Protein AF-A0A954XIY3-F1 (afdb_monomer_lite)

Secondary structure (DSSP, 8-state):
--TTS-HHHHHHHHHHHHHHHHHHHHHHHHHHHHHH--EEEEETTEEEEE-SS-EEEEEGGG-SEEEEETTTEEEEEETTEEEEEEGGGS-HHHHHHHHHHHHHHS-GGGEES--HHHHHHHHHHHSPPPHHHHHHHHHHHHHHHHHHHHHHHHHHHHHHHHHSTTS--TTS-HHHHHHHHHHHHHHHHHHHHHHHHHHT-HHHHHHHHTT-

Foldseek 3Di:
DVQPDDLVVLVCVVVVVVVVVVVVVLVVLVVVLLQLPFDWDDDPQKTWTDRPVDIDIDGLVQFQAWEQDPQQWIWTDGPPDIDIGHLVSPQQLVSLVVLVVNVVNRDPVRYYDDDPVSVVRSVVSNDDDPVVVVVVVLVVQLVVQLVVLLVVLLVVLVVVCVSCVVRQQPVNDSVVSSCVSSVVSSCVSSVSVVVSSVSSDVVVVVVVVVVD

Sequence (212 aa):
MWYEAKPDMKAFAVVFPSSLWLCFIAMSVWQILLYRSLRIIIEGDILKIRGIRRSFSVRFNEIAQATWNKRRSLQINAGNRRRKLDFGALPRPHSGELIQTLHARISDEVQLGWNEEWDSYAKKQSQPESGQKRKQTRRRLYRLTVASGFIAGLVVGVYVQMSALDALPLTGYPILDWAFYGVSSGIGLTAMLAGLTWTTDPEHQDSIANME

Structure (mmCIF, N/CA/C/O backbone):
data_AF-A0A954XIY3-F1
#
_entry.id   AF-A0A954XIY3-F1
#
loop_
_atom_site.group_PDB
_atom_site.id
_atom_site.type_symbol
_atom_site.label_atom_id
_atom_site.label_alt_id
_atom_site.label_comp_id
_atom_site.label_asym_id
_atom_site.label_entity_id
_atom_site.label_seq_id
_atom_site.pdbx_PDB_ins_code
_atom_site.Cartn_x
_atom_site.Cartn_y
_atom_site.Cartn_z
_atom_site.occupancy
_atom_site.B_iso_or_equiv
_atom_site.auth_seq_id
_atom_site.auth_comp_id
_atom_site.auth_asym_id
_atom_site.auth_atom_id
_atom_site.pdbx_PDB_model_num
ATOM 1 N N . MET A 1 1 ? 35.833 -19.177 -27.050 1.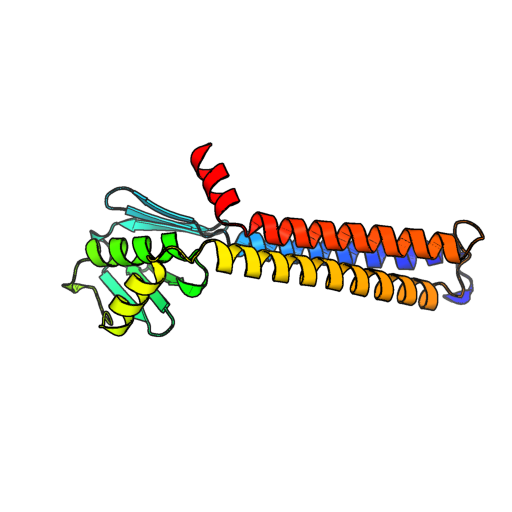00 52.84 1 MET A N 1
ATOM 2 C CA . MET A 1 1 ? 34.745 -19.584 -27.972 1.00 52.84 1 MET A CA 1
ATOM 3 C C . MET A 1 1 ? 33.642 -18.542 -28.176 1.00 52.84 1 MET A C 1
ATOM 5 O O . MET A 1 1 ? 32.922 -18.670 -29.149 1.00 52.84 1 MET A O 1
ATOM 9 N N . TRP A 1 2 ? 33.502 -17.492 -27.353 1.00 48.28 2 TRP A N 1
ATOM 10 C CA . TRP A 1 2 ? 32.496 -16.437 -27.605 1.00 48.28 2 TRP A CA 1
ATOM 11 C C . TRP A 1 2 ? 32.838 -15.484 -28.770 1.00 48.28 2 TRP A C 1
ATOM 13 O O . TRP A 1 2 ? 31.952 -14.844 -29.333 1.00 48.28 2 TRP A O 1
ATOM 23 N N . TYR A 1 3 ? 34.112 -15.408 -29.164 1.00 53.69 3 TYR A N 1
ATOM 24 C CA . TYR A 1 3 ? 34.580 -14.474 -30.191 1.00 53.69 3 TYR A CA 1
ATOM 25 C C . TYR A 1 3 ? 34.158 -14.848 -31.627 1.00 53.69 3 TYR A C 1
ATOM 27 O O . TYR A 1 3 ? 33.935 -13.940 -32.425 1.00 53.69 3 TYR A O 1
ATOM 35 N N . GLU A 1 4 ? 33.934 -16.133 -31.930 1.00 61.81 4 GLU A N 1
ATOM 36 C CA . GLU A 1 4 ? 33.606 -16.634 -33.283 1.00 61.81 4 GLU A CA 1
ATOM 37 C C . GLU A 1 4 ? 32.100 -16.742 -33.583 1.00 61.81 4 GLU A C 1
ATOM 39 O O . GLU A 1 4 ? 31.707 -17.106 -34.691 1.00 61.81 4 GLU A O 1
ATOM 44 N N . ALA A 1 5 ? 31.229 -16.435 -32.617 1.00 58.44 5 ALA A N 1
ATOM 45 C CA . ALA A 1 5 ? 29.788 -16.497 -32.840 1.00 58.44 5 ALA A CA 1
ATOM 46 C C . ALA A 1 5 ? 29.351 -15.471 -33.903 1.00 58.44 5 ALA A C 1
ATOM 48 O O . ALA A 1 5 ? 29.778 -14.312 -33.869 1.00 58.44 5 ALA A O 1
ATOM 49 N N . LYS A 1 6 ? 28.472 -15.889 -34.828 1.00 70.19 6 LYS A N 1
ATOM 50 C CA . LYS A 1 6 ? 27.876 -15.001 -35.839 1.00 70.19 6 LYS A CA 1
ATOM 51 C C . LYS A 1 6 ? 27.252 -13.768 -35.160 1.00 70.19 6 LYS A C 1
ATOM 53 O O . LYS A 1 6 ? 26.661 -13.921 -34.087 1.00 70.19 6 LYS A O 1
ATOM 58 N N . PRO A 1 7 ? 27.355 -12.568 -35.760 1.00 61.78 7 PRO A N 1
ATOM 59 C CA . PRO A 1 7 ? 26.869 -11.319 -35.164 1.00 61.78 7 PRO A CA 1
ATOM 60 C C . PRO A 1 7 ? 25.393 -11.400 -34.744 1.00 61.78 7 PRO A C 1
ATOM 62 O O . PRO A 1 7 ? 25.035 -10.920 -33.670 1.00 61.78 7 PRO A O 1
ATOM 65 N N . ASP A 1 8 ? 24.575 -12.130 -35.503 1.00 60.94 8 ASP A N 1
ATOM 66 C CA . ASP A 1 8 ? 23.159 -12.379 -35.209 1.00 60.94 8 ASP A CA 1
ATOM 67 C C . ASP A 1 8 ? 22.959 -13.123 -33.875 1.00 60.94 8 ASP A C 1
ATOM 69 O O . ASP A 1 8 ? 22.053 -12.815 -33.100 1.00 60.94 8 ASP A O 1
ATOM 73 N N . MET A 1 9 ? 23.844 -14.077 -33.559 1.00 64.88 9 MET A N 1
ATOM 74 C CA . MET A 1 9 ? 23.802 -14.817 -32.294 1.00 64.88 9 MET A CA 1
ATOM 75 C C . MET A 1 9 ? 24.291 -13.969 -31.118 1.00 64.88 9 MET A C 1
ATOM 77 O O . MET A 1 9 ? 23.771 -14.120 -30.014 1.00 64.88 9 MET A O 1
ATOM 81 N N . LYS A 1 10 ? 25.245 -13.054 -31.342 1.00 63.44 10 LYS A N 1
ATOM 82 C CA . LYS A 1 10 ? 25.712 -12.109 -30.313 1.00 63.44 10 LYS A CA 1
ATOM 83 C C . LYS A 1 10 ? 24.613 -11.106 -29.952 1.00 63.44 10 LYS A C 1
ATOM 85 O O . LYS A 1 10 ? 24.337 -10.911 -28.772 1.00 63.44 10 LYS A O 1
ATOM 90 N N . ALA A 1 11 ? 23.929 -10.544 -30.952 1.00 62.84 11 ALA A N 1
ATOM 91 C CA . ALA A 1 11 ? 22.789 -9.654 -30.737 1.00 62.84 11 ALA A CA 1
ATOM 92 C C . ALA A 1 11 ? 21.641 -10.370 -30.007 1.00 62.84 11 ALA A C 1
ATOM 94 O O . ALA A 1 11 ? 21.119 -9.850 -29.021 1.00 62.84 11 ALA A O 1
ATOM 95 N N . PHE A 1 12 ? 21.300 -11.598 -30.417 1.00 67.81 12 PHE A N 1
ATOM 96 C CA . PHE A 1 12 ? 20.297 -12.409 -29.722 1.00 67.81 12 PHE A CA 1
ATOM 97 C C . PHE A 1 12 ? 20.675 -12.662 -28.255 1.00 67.81 12 PHE A C 1
ATOM 99 O O . PHE A 1 12 ? 19.843 -12.494 -27.365 1.00 67.81 12 PHE A O 1
ATOM 106 N N . ALA A 1 13 ? 21.94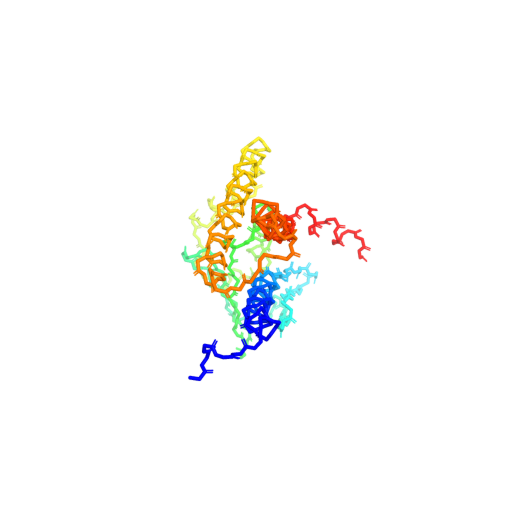0 -12.995 -27.985 1.00 69.12 13 ALA A N 1
ATOM 107 C CA . ALA A 1 13 ? 22.423 -13.282 -26.639 1.00 69.12 13 ALA A CA 1
ATOM 108 C C . ALA A 1 13 ? 22.452 -12.060 -25.704 1.00 69.12 13 ALA A C 1
ATOM 110 O O . ALA A 1 13 ? 22.508 -12.247 -24.493 1.00 69.12 13 ALA A O 1
ATOM 111 N N . VAL A 1 14 ? 22.382 -10.832 -26.228 1.00 64.94 14 VAL A N 1
ATOM 112 C CA . VAL A 1 14 ? 22.259 -9.605 -25.420 1.00 64.94 14 VAL A CA 1
ATOM 113 C C . VAL A 1 14 ? 20.796 -9.171 -25.305 1.00 64.94 14 VAL A C 1
ATOM 115 O O . VAL A 1 14 ? 20.296 -8.947 -24.204 1.00 64.94 14 VAL A O 1
ATOM 118 N N . VAL A 1 15 ? 20.066 -9.117 -26.421 1.00 65.69 15 VAL A N 1
ATOM 119 C CA . VAL A 1 15 ? 18.678 -8.628 -26.455 1.00 65.69 15 VAL A CA 1
ATOM 120 C C . VAL A 1 15 ? 17.725 -9.567 -25.709 1.00 65.69 15 VAL A C 1
ATOM 122 O O . VAL A 1 15 ? 16.825 -9.101 -24.999 1.00 65.69 15 VAL A O 1
ATOM 125 N N . PHE A 1 16 ? 17.912 -10.885 -25.823 1.00 69.56 16 PHE A N 1
ATOM 126 C CA . PHE A 1 16 ? 17.026 -11.854 -25.180 1.00 69.56 16 PHE A CA 1
ATOM 127 C C . PHE A 1 16 ? 17.113 -11.798 -23.642 1.00 69.56 16 PHE A C 1
ATOM 129 O O . PHE A 1 16 ? 16.072 -11.614 -23.008 1.00 69.56 16 PHE A O 1
ATOM 136 N N . PRO A 1 17 ? 18.296 -11.843 -22.996 1.00 70.12 17 PRO A N 1
ATOM 137 C CA . PRO A 1 17 ? 18.372 -11.674 -21.546 1.00 70.12 17 PRO A CA 1
ATOM 138 C C . PRO A 1 17 ? 17.876 -10.305 -21.081 1.00 70.12 17 PRO A C 1
ATOM 140 O O . PRO A 1 17 ? 17.147 -10.239 -20.094 1.00 70.12 17 PRO A O 1
ATOM 143 N N . SER A 1 18 ? 18.212 -9.218 -21.785 1.00 63.78 18 SER A N 1
ATOM 144 C CA . SER A 1 18 ? 17.770 -7.870 -21.405 1.00 63.78 18 SER A CA 1
ATOM 145 C C . SER A 1 18 ? 16.246 -7.720 -21.436 1.00 63.78 18 SER A C 1
ATOM 147 O O . SER A 1 18 ? 15.663 -7.185 -20.493 1.00 63.78 18 SER A O 1
ATOM 149 N N . SER A 1 19 ? 15.584 -8.228 -22.478 1.00 63.50 19 SER A N 1
ATOM 150 C CA . SER A 1 19 ? 14.117 -8.208 -22.575 1.00 63.50 19 SER A CA 1
ATOM 151 C C . SER A 1 19 ? 13.457 -9.085 -21.509 1.00 63.50 19 SER A C 1
ATOM 153 O O . SER A 1 19 ? 12.510 -8.651 -20.852 1.00 63.50 19 SER A O 1
ATOM 155 N N . LEU A 1 20 ? 14.008 -10.273 -21.257 1.00 69.94 20 LEU A N 1
ATOM 156 C CA . LEU A 1 20 ? 13.531 -11.175 -20.212 1.00 69.94 20 LEU A CA 1
ATOM 157 C C . LEU A 1 20 ? 13.634 -10.528 -18.819 1.00 69.94 20 LEU A C 1
ATOM 159 O O . LEU A 1 20 ? 12.666 -10.548 -18.059 1.00 69.94 20 LEU A O 1
ATOM 163 N N . TRP A 1 21 ? 14.753 -9.867 -18.505 1.00 69.69 21 TRP A N 1
ATOM 164 C CA . TRP A 1 21 ? 14.922 -9.114 -17.257 1.00 69.69 21 TRP A CA 1
ATOM 165 C C . TRP A 1 21 ? 13.923 -7.961 -17.118 1.00 69.69 21 TRP A C 1
ATOM 167 O O . TRP A 1 21 ? 13.346 -7.785 -16.043 1.00 69.69 21 TRP A O 1
ATOM 177 N N . LEU A 1 22 ? 13.659 -7.211 -18.192 1.00 66.50 22 LEU A N 1
ATOM 178 C CA . LEU A 1 22 ? 12.633 -6.165 -18.186 1.00 66.50 22 LEU A CA 1
ATOM 179 C C . LEU A 1 22 ? 11.238 -6.736 -17.897 1.00 66.50 22 LEU A C 1
ATOM 181 O O . LEU A 1 22 ? 10.504 -6.153 -17.098 1.00 66.50 22 LEU A O 1
ATOM 185 N N . CYS A 1 23 ? 10.891 -7.901 -18.453 1.00 64.38 23 CYS A N 1
ATOM 186 C CA . CYS A 1 23 ? 9.641 -8.593 -18.126 1.00 64.38 23 CYS A CA 1
ATOM 187 C C . CYS A 1 23 ? 9.567 -8.991 -16.643 1.00 64.38 23 CYS A C 1
ATOM 189 O O . CYS A 1 23 ? 8.523 -8.805 -16.015 1.00 64.38 23 CYS A O 1
ATOM 191 N N . PHE A 1 24 ? 10.660 -9.483 -16.050 1.00 69.12 24 PHE A N 1
ATOM 192 C CA . PHE A 1 24 ? 10.708 -9.800 -14.616 1.00 69.12 24 PHE A CA 1
ATOM 193 C C . PHE A 1 24 ? 10.549 -8.558 -13.736 1.00 69.12 24 PHE A C 1
ATOM 195 O O . PHE A 1 24 ? 9.830 -8.605 -12.734 1.00 69.12 24 PHE A O 1
ATOM 202 N N . ILE A 1 25 ? 11.167 -7.437 -14.113 1.00 71.38 25 ILE A N 1
ATOM 203 C CA . ILE A 1 25 ? 11.008 -6.158 -13.410 1.00 71.38 25 ILE A CA 1
ATOM 204 C C . ILE A 1 25 ? 9.558 -5.676 -13.527 1.00 71.38 25 ILE A C 1
ATOM 206 O O . ILE A 1 25 ? 8.942 -5.355 -12.511 1.00 71.38 25 ILE A O 1
ATOM 210 N N . ALA A 1 26 ? 8.974 -5.704 -14.728 1.00 64.06 26 ALA A N 1
ATOM 211 C CA . ALA A 1 26 ? 7.577 -5.348 -14.958 1.00 64.06 26 ALA A CA 1
ATOM 212 C C . ALA A 1 26 ? 6.616 -6.207 -14.124 1.00 64.06 26 ALA A C 1
ATOM 214 O O . ALA A 1 26 ? 5.754 -5.666 -13.434 1.00 64.06 26 ALA A O 1
ATOM 215 N N . MET A 1 27 ? 6.814 -7.528 -14.098 1.00 67.31 27 MET A N 1
ATOM 216 C CA . MET A 1 27 ? 6.025 -8.447 -13.274 1.00 67.31 27 MET A CA 1
ATOM 217 C C . MET A 1 27 ? 6.209 -8.210 -11.774 1.00 67.31 27 MET A C 1
ATOM 219 O O . MET A 1 27 ? 5.233 -8.252 -11.027 1.00 67.31 27 MET A O 1
ATOM 223 N N . SER A 1 28 ? 7.431 -7.937 -11.317 1.00 69.19 28 SER A N 1
ATOM 224 C CA . SER A 1 28 ? 7.714 -7.652 -9.903 1.00 69.19 28 SER A CA 1
ATOM 225 C C . SER A 1 28 ? 7.000 -6.386 -9.452 1.00 69.19 28 SER A C 1
ATOM 227 O O . SER A 1 28 ? 6.362 -6.338 -8.401 1.00 69.19 28 SER A O 1
ATOM 229 N N . VAL A 1 29 ? 7.053 -5.360 -10.290 1.00 68.12 29 VAL A N 1
ATOM 230 C CA . VAL A 1 29 ? 6.418 -4.081 -10.022 1.00 68.12 29 VAL A CA 1
ATOM 231 C C . VAL A 1 29 ? 4.889 -4.186 -10.105 1.00 68.12 29 VAL A C 1
ATOM 233 O O . VAL A 1 29 ? 4.193 -3.669 -9.230 1.00 68.12 29 VAL A O 1
ATOM 236 N N . TRP A 1 30 ? 4.362 -4.945 -11.068 1.00 67.75 30 TRP A N 1
ATOM 237 C CA . TRP A 1 30 ? 2.947 -5.312 -11.130 1.00 67.75 30 TRP A CA 1
ATOM 238 C C . TRP A 1 30 ? 2.496 -6.056 -9.867 1.00 67.75 30 TRP A C 1
ATOM 240 O O . TRP A 1 30 ? 1.469 -5.719 -9.284 1.00 67.75 30 TRP A O 1
ATOM 250 N N . GLN A 1 31 ? 3.284 -7.009 -9.362 1.00 63.59 31 GLN A N 1
ATOM 251 C CA . GLN A 1 31 ? 2.978 -7.694 -8.104 1.00 63.59 31 GLN A CA 1
ATOM 252 C C . GLN A 1 31 ? 2.973 -6.748 -6.898 1.00 63.59 31 GLN A C 1
ATOM 254 O O . GLN A 1 31 ? 2.124 -6.909 -6.023 1.00 63.59 31 GLN A O 1
ATOM 259 N N . ILE A 1 32 ? 3.864 -5.752 -6.844 1.00 64.31 32 ILE A N 1
ATOM 260 C CA . ILE A 1 32 ? 3.862 -4.733 -5.780 1.00 64.31 32 ILE A CA 1
ATOM 261 C C . ILE A 1 32 ? 2.587 -3.879 -5.847 1.00 64.31 32 ILE A C 1
ATOM 263 O O . ILE A 1 32 ? 1.976 -3.612 -4.809 1.00 64.31 32 ILE A O 1
ATOM 267 N N . LEU A 1 33 ? 2.157 -3.484 -7.050 1.00 63.69 33 LEU A N 1
ATOM 268 C CA . LEU A 1 33 ? 0.896 -2.762 -7.257 1.00 63.69 33 LEU A CA 1
ATOM 269 C C . LEU A 1 33 ? -0.309 -3.580 -6.802 1.00 63.69 33 LEU A C 1
ATOM 271 O O . LEU A 1 33 ? -1.130 -3.099 -6.023 1.00 63.69 33 LEU A O 1
ATOM 275 N N . LEU A 1 34 ? -0.369 -4.839 -7.231 1.00 61.41 34 LEU A N 1
ATOM 276 C CA . LEU A 1 34 ? -1.388 -5.791 -6.808 1.00 61.41 34 LEU A CA 1
ATOM 277 C C . LEU A 1 34 ? -1.367 -5.977 -5.279 1.00 61.41 34 LEU A C 1
ATOM 279 O O . LEU A 1 34 ? -2.405 -5.971 -4.623 1.00 61.41 34 LEU A O 1
ATOM 283 N N . TYR A 1 35 ? -0.190 -6.070 -4.660 1.00 58.91 35 TYR A N 1
ATOM 284 C CA . TYR A 1 35 ? -0.089 -6.200 -3.205 1.00 58.91 35 TYR A CA 1
ATOM 285 C C . TYR A 1 35 ? -0.663 -4.983 -2.461 1.00 58.91 35 TYR A C 1
ATOM 287 O O . TYR A 1 35 ? -1.179 -5.122 -1.351 1.00 58.91 35 TYR A O 1
ATOM 295 N N . ARG A 1 36 ? -0.615 -3.797 -3.078 1.00 64.12 36 ARG A N 1
ATOM 296 C CA . ARG A 1 36 ? -1.179 -2.563 -2.520 1.00 64.12 36 ARG A CA 1
ATOM 297 C C . ARG A 1 36 ? -2.685 -2.408 -2.721 1.00 64.12 36 ARG A C 1
ATOM 299 O O . ARG A 1 36 ? -3.265 -1.577 -2.030 1.00 64.12 36 ARG A O 1
ATOM 306 N N . SER A 1 37 ? -3.341 -3.196 -3.576 1.00 63.75 37 SER A N 1
ATOM 307 C CA . SER A 1 37 ? -4.787 -3.085 -3.831 1.00 63.75 37 SER A CA 1
ATOM 308 C C . SER A 1 37 ? -5.640 -3.745 -2.730 1.00 63.75 37 SER A C 1
ATOM 310 O O . SER A 1 37 ? -6.524 -4.565 -2.994 1.00 63.75 37 SER A O 1
ATOM 312 N N . LEU A 1 38 ? -5.347 -3.443 -1.465 1.00 69.38 38 LEU A N 1
ATOM 313 C CA . LEU A 1 38 ? -6.159 -3.882 -0.338 1.00 69.38 38 LEU A CA 1
ATOM 314 C C . LEU A 1 38 ? -7.449 -3.051 -0.320 1.00 69.38 38 LEU A C 1
ATOM 316 O O . LEU A 1 38 ? -7.415 -1.872 0.022 1.00 69.38 38 LEU A O 1
ATOM 320 N N . ARG A 1 39 ? -8.587 -3.659 -0.665 1.00 76.75 39 ARG A N 1
ATOM 321 C CA . ARG A 1 39 ? -9.901 -3.026 -0.504 1.00 76.75 39 ARG A CA 1
ATOM 322 C C . ARG A 1 39 ? -10.434 -3.328 0.892 1.00 76.75 39 ARG A C 1
ATOM 324 O O . ARG A 1 39 ? -10.457 -4.486 1.315 1.00 76.75 39 ARG A O 1
ATOM 331 N N . ILE A 1 40 ? -10.854 -2.292 1.606 1.00 81.88 40 ILE A N 1
ATOM 332 C CA . ILE A 1 40 ? -11.536 -2.412 2.895 1.00 81.88 40 ILE A CA 1
ATOM 333 C C . ILE A 1 40 ? -12.969 -1.954 2.664 1.00 81.88 40 ILE A C 1
ATOM 335 O O . ILE A 1 40 ? -13.194 -0.831 2.231 1.00 81.88 40 ILE A O 1
ATOM 339 N N . ILE A 1 41 ? -13.916 -2.851 2.901 1.00 84.69 41 ILE A N 1
ATOM 340 C CA . ILE A 1 41 ? -15.341 -2.643 2.676 1.00 84.69 41 ILE A CA 1
ATOM 341 C C . ILE A 1 41 ? -16.029 -2.880 4.016 1.00 84.69 41 ILE A C 1
ATOM 343 O O . ILE A 1 41 ? -15.827 -3.922 4.646 1.00 84.69 41 ILE A O 1
ATOM 347 N N . ILE A 1 42 ? -16.822 -1.910 4.452 1.00 85.12 42 ILE A N 1
ATOM 348 C CA . ILE A 1 42 ? -17.686 -2.035 5.624 1.00 85.12 42 ILE A CA 1
ATOM 349 C C . ILE A 1 42 ? -19.109 -2.166 5.094 1.00 85.12 42 ILE A C 1
ATOM 351 O O . ILE A 1 42 ? -19.639 -1.228 4.509 1.00 85.12 42 ILE A O 1
ATOM 355 N N . GLU A 1 43 ? -19.707 -3.341 5.261 1.00 87.00 43 GLU A N 1
ATOM 356 C CA . GLU A 1 43 ? -21.048 -3.651 4.762 1.00 87.00 43 GLU A CA 1
ATOM 357 C C . GLU A 1 43 ? -21.922 -4.076 5.940 1.00 87.00 43 GLU A C 1
ATOM 359 O O . GLU A 1 43 ? -21.803 -5.191 6.453 1.00 87.00 43 GLU A O 1
ATOM 364 N N . GLY A 1 44 ? -22.760 -3.153 6.419 1.00 88.75 44 GLY A N 1
ATOM 365 C CA . GLY A 1 44 ? -23.524 -3.362 7.647 1.00 88.75 44 GLY A CA 1
ATOM 366 C C . GLY A 1 44 ? -22.596 -3.682 8.822 1.00 88.75 44 GLY A C 1
ATOM 367 O O . GLY A 1 44 ? -21.685 -2.914 9.120 1.00 88.75 44 GLY A O 1
ATOM 368 N N . ASP A 1 45 ? -22.812 -4.822 9.474 1.00 89.81 45 ASP A N 1
ATOM 369 C CA . ASP A 1 45 ? -22.027 -5.274 10.632 1.00 89.81 45 ASP A CA 1
ATOM 370 C C . ASP A 1 45 ? -20.773 -6.096 10.261 1.00 89.81 45 ASP A C 1
ATOM 372 O O . ASP A 1 45 ? -20.155 -6.742 11.105 1.00 89.81 45 ASP A O 1
ATOM 376 N N . ILE A 1 46 ? -20.393 -6.120 8.979 1.00 90.44 46 ILE A N 1
ATOM 377 C CA . ILE A 1 46 ? -19.285 -6.939 8.482 1.00 90.44 46 ILE A CA 1
ATOM 378 C C . ILE A 1 46 ? -18.148 -6.047 7.995 1.00 90.44 46 ILE A C 1
ATOM 380 O O . ILE A 1 46 ? -18.312 -5.217 7.099 1.00 90.44 46 ILE A O 1
ATOM 384 N N . LEU A 1 47 ? -16.951 -6.306 8.515 1.00 89.81 47 LEU A N 1
ATOM 385 C CA . LEU A 1 47 ? -15.701 -5.796 7.980 1.00 89.81 47 LEU A CA 1
ATOM 386 C C . LEU A 1 47 ? -15.126 -6.801 6.977 1.00 89.81 47 LEU A C 1
ATOM 388 O O . LEU A 1 47 ? -14.658 -7.880 7.350 1.00 89.81 47 LEU A O 1
ATOM 392 N N . LYS A 1 48 ? -15.119 -6.433 5.695 1.00 88.81 48 LYS A N 1
ATOM 393 C CA . LYS A 1 48 ? -14.509 -7.205 4.608 1.00 88.81 48 LYS A CA 1
ATOM 394 C C . LYS A 1 48 ? -13.204 -6.540 4.175 1.00 88.81 48 LYS A C 1
ATOM 396 O O . LYS A 1 48 ? -13.182 -5.453 3.615 1.00 88.81 48 LYS A O 1
ATOM 401 N N . ILE A 1 49 ? -12.094 -7.226 4.388 1.00 86.56 49 ILE A N 1
ATOM 402 C CA . ILE A 1 49 ? -10.769 -6.858 3.896 1.00 86.56 49 ILE A CA 1
ATOM 403 C C . ILE A 1 49 ? -10.453 -7.779 2.717 1.00 86.56 49 ILE A C 1
ATOM 405 O O . ILE A 1 49 ? -10.108 -8.947 2.900 1.00 86.56 49 ILE A O 1
ATOM 409 N N . ARG A 1 50 ? -10.569 -7.270 1.492 1.00 81.25 50 ARG A N 1
ATOM 410 C CA . ARG A 1 50 ? -10.281 -8.013 0.262 1.00 81.25 50 ARG A CA 1
ATOM 411 C C . ARG A 1 50 ? -8.922 -7.580 -0.283 1.00 81.25 50 ARG A C 1
ATOM 413 O O . ARG A 1 50 ? -8.781 -6.510 -0.861 1.00 81.25 50 ARG A O 1
ATOM 420 N N . GLY A 1 51 ? -7.910 -8.420 -0.093 1.00 73.25 51 GLY A N 1
ATOM 421 C CA . GLY A 1 51 ? -6.692 -8.382 -0.902 1.00 73.25 51 GLY A CA 1
ATOM 422 C C . GLY A 1 51 ? -6.789 -9.378 -2.058 1.00 73.25 51 GLY A C 1
ATOM 423 O O . GLY A 1 51 ? -7.625 -10.277 -2.032 1.00 73.25 51 GLY A O 1
ATOM 424 N N . ILE A 1 52 ? -5.893 -9.275 -3.039 1.00 67.00 52 ILE A N 1
ATOM 425 C CA . ILE A 1 52 ? -5.902 -10.159 -4.222 1.00 67.00 52 ILE A CA 1
ATOM 426 C C . ILE A 1 52 ? -5.699 -11.631 -3.861 1.00 67.00 52 ILE A C 1
ATOM 428 O O . ILE A 1 52 ? -6.346 -12.505 -4.421 1.00 67.00 52 ILE A O 1
ATOM 432 N N . ARG A 1 53 ? -4.799 -11.922 -2.916 1.00 64.56 53 ARG A N 1
ATOM 433 C CA . ARG A 1 53 ? -4.500 -13.306 -2.505 1.00 64.56 53 ARG A CA 1
ATOM 434 C C . ARG A 1 53 ? -5.256 -13.764 -1.266 1.00 64.56 53 ARG A C 1
ATOM 436 O O . ARG A 1 53 ? -5.222 -14.945 -0.942 1.00 64.56 53 ARG A O 1
ATOM 443 N N . ARG A 1 54 ? -5.836 -12.836 -0.504 1.00 72.31 54 ARG A N 1
ATOM 444 C CA . ARG A 1 54 ? -6.449 -13.133 0.794 1.00 72.31 54 ARG A CA 1
ATOM 445 C C . ARG A 1 54 ? -7.636 -12.215 1.017 1.00 72.31 54 ARG A C 1
ATOM 447 O O . ARG A 1 54 ? -7.462 -11.001 1.114 1.00 72.31 54 ARG A O 1
ATOM 454 N N . SER A 1 55 ? -8.810 -12.811 1.153 1.00 83.62 55 SER A N 1
ATOM 455 C CA . SER A 1 55 ? -9.982 -12.163 1.719 1.00 83.62 55 SER A CA 1
ATOM 456 C C . SER A 1 55 ? -10.06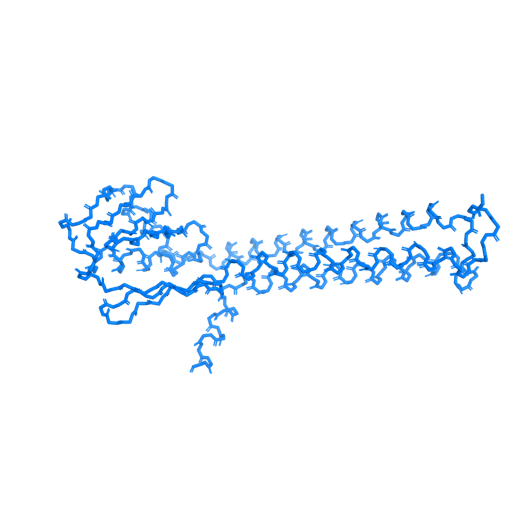4 -12.485 3.210 1.00 83.62 55 SER A C 1
ATOM 458 O O . SER A 1 55 ? -9.753 -13.588 3.658 1.00 83.62 55 SER A O 1
ATOM 460 N N . PHE A 1 56 ? -10.444 -11.494 3.998 1.00 86.38 56 PHE A N 1
ATOM 461 C CA . PHE A 1 56 ? -10.755 -11.640 5.407 1.00 86.38 56 PHE A CA 1
ATOM 462 C C . PHE A 1 56 ? -12.091 -10.952 5.625 1.00 86.38 56 PHE A C 1
ATOM 464 O O . PHE A 1 56 ? -12.249 -9.793 5.261 1.00 86.38 56 PHE A O 1
ATOM 471 N N . SER A 1 57 ? -13.059 -11.676 6.164 1.00 90.25 57 SER A N 1
ATOM 472 C CA . SER A 1 57 ? -14.337 -11.105 6.569 1.00 90.25 57 SER A CA 1
ATOM 473 C C . SER A 1 57 ? -14.573 -11.480 8.016 1.00 90.25 57 SER A C 1
ATOM 475 O O . SER A 1 57 ? -14.272 -12.609 8.412 1.00 90.25 57 SER A O 1
ATOM 477 N N . VAL A 1 58 ? -15.025 -10.507 8.792 1.00 92.06 58 VAL A N 1
ATOM 478 C CA . VAL A 1 58 ? -15.322 -10.668 10.209 1.00 92.06 58 VAL A CA 1
ATOM 479 C C . VAL A 1 58 ? -16.500 -9.774 10.554 1.00 92.06 58 VAL A C 1
ATOM 481 O O . VAL A 1 58 ? -16.588 -8.656 10.040 1.00 92.06 58 VAL A O 1
ATOM 484 N N . ARG A 1 59 ? -17.415 -10.265 11.385 1.00 92.38 59 ARG A N 1
ATOM 485 C CA . ARG A 1 59 ? -18.462 -9.417 11.961 1.00 92.38 59 ARG A CA 1
ATOM 486 C C . ARG A 1 59 ? -17.896 -8.620 13.129 1.00 92.38 59 ARG A C 1
ATOM 488 O O . ARG A 1 59 ? -17.007 -9.117 13.817 1.00 92.38 59 ARG A O 1
ATOM 495 N N . PHE A 1 60 ? -18.379 -7.405 13.379 1.00 91.75 60 PHE A N 1
ATOM 496 C CA . PHE A 1 60 ? -17.844 -6.608 14.491 1.00 91.75 60 PHE A CA 1
ATOM 497 C C . PHE A 1 60 ? -18.073 -7.283 15.850 1.00 91.75 60 PHE A C 1
ATOM 499 O O . PHE A 1 60 ? -17.197 -7.216 16.709 1.00 91.75 60 PHE A O 1
ATOM 506 N N . ASN A 1 61 ? -19.173 -8.026 16.009 1.00 91.44 61 ASN A N 1
ATOM 507 C CA . ASN A 1 61 ? -19.454 -8.812 17.215 1.00 91.44 61 ASN A CA 1
ATOM 508 C C . ASN A 1 61 ? -18.537 -10.040 17.419 1.00 91.44 61 ASN A C 1
ATOM 510 O O . ASN A 1 61 ? -18.454 -10.561 18.526 1.00 91.44 61 ASN A O 1
ATOM 514 N N . GLU A 1 62 ? -17.838 -10.505 16.381 1.00 92.69 62 GLU A N 1
ATOM 515 C CA . GLU A 1 62 ? -16.876 -11.617 16.455 1.00 92.69 62 GLU A CA 1
ATOM 516 C C . GLU A 1 62 ? -15.460 -11.139 16.824 1.00 92.69 62 GLU A C 1
ATOM 518 O O . GLU A 1 62 ? -14.542 -11.950 16.997 1.00 92.69 62 GLU A O 1
ATOM 523 N N . ILE A 1 63 ? -15.251 -9.822 16.914 1.00 93.44 63 ILE A N 1
ATOM 524 C CA . ILE A 1 63 ? -13.962 -9.237 17.270 1.00 93.44 63 ILE A CA 1
ATOM 525 C C . ILE A 1 63 ? -13.757 -9.401 18.774 1.00 93.44 63 ILE A C 1
ATOM 527 O O . ILE A 1 63 ? -14.359 -8.702 19.580 1.00 93.44 63 ILE A O 1
ATOM 531 N N . ALA A 1 64 ? -12.851 -10.302 19.144 1.00 93.88 64 ALA A N 1
ATOM 532 C CA . ALA A 1 64 ? -12.471 -10.518 20.534 1.00 93.88 64 ALA A CA 1
ATOM 533 C C . ALA A 1 64 ? -11.556 -9.402 21.060 1.00 93.88 64 ALA A C 1
ATOM 535 O O . ALA A 1 64 ? -11.571 -9.090 22.245 1.00 93.88 64 ALA A O 1
ATOM 536 N N . GLN A 1 65 ? -10.717 -8.826 20.192 1.00 95.44 65 GLN A N 1
ATOM 537 C CA . GLN A 1 65 ? -9.788 -7.763 20.572 1.00 95.44 65 GLN A CA 1
ATOM 538 C C . GLN A 1 65 ? -9.401 -6.901 19.369 1.00 95.44 65 GLN A C 1
ATOM 540 O O . GLN A 1 65 ? -9.051 -7.417 18.302 1.00 95.44 65 GLN A O 1
ATOM 545 N N . ALA A 1 66 ? -9.386 -5.586 19.568 1.00 95.44 66 ALA A N 1
ATOM 546 C CA . ALA A 1 66 ? -8.967 -4.591 18.594 1.00 95.44 66 ALA A CA 1
ATOM 547 C C . ALA A 1 66 ? -7.872 -3.698 19.196 1.00 95.44 66 ALA A C 1
ATOM 549 O O . ALA A 1 66 ? -8.120 -2.909 20.101 1.00 95.44 66 ALA A O 1
ATOM 550 N N . THR A 1 67 ? -6.634 -3.818 18.710 1.00 96.06 67 THR A N 1
ATOM 551 C CA . THR A 1 67 ? -5.488 -3.065 19.245 1.00 96.06 67 THR A CA 1
ATOM 552 C C . THR A 1 67 ? -5.006 -2.001 18.269 1.00 96.06 67 THR A C 1
ATOM 554 O O . THR A 1 67 ? -4.490 -2.309 17.187 1.00 96.06 67 THR A O 1
ATOM 557 N N . TRP A 1 68 ? -5.109 -0.745 18.688 1.00 94.44 68 TRP A N 1
ATOM 558 C CA . TRP A 1 68 ? -4.603 0.427 17.990 1.00 94.44 68 TRP A CA 1
ATOM 559 C C . TRP A 1 68 ? -3.118 0.635 18.309 1.00 94.44 68 TRP A C 1
ATOM 561 O O . TRP A 1 68 ? -2.721 0.922 19.435 1.00 94.44 68 TRP A O 1
ATOM 571 N N . ASN A 1 69 ? -2.254 0.482 17.304 1.00 92.75 69 ASN A N 1
ATOM 572 C CA . ASN A 1 69 ? -0.803 0.566 17.480 1.00 92.75 69 ASN A CA 1
ATOM 573 C C . ASN A 1 69 ? -0.253 1.950 17.119 1.00 92.75 69 ASN A C 1
ATOM 575 O O . ASN A 1 69 ? -0.641 2.534 16.109 1.00 92.75 69 ASN A O 1
ATOM 579 N N . LYS A 1 70 ? 0.803 2.394 17.815 1.00 86.00 70 LYS A N 1
ATOM 580 C CA . LYS A 1 70 ? 1.519 3.659 17.524 1.00 86.00 70 LYS A CA 1
ATOM 581 C C . LYS A 1 70 ? 1.993 3.798 16.069 1.00 86.00 70 LYS A C 1
ATOM 583 O O . LYS A 1 70 ? 2.096 4.901 15.543 1.00 86.00 70 LYS A O 1
ATOM 588 N N . ARG A 1 71 ? 2.228 2.676 15.375 1.00 86.19 71 ARG A N 1
ATOM 589 C CA . ARG A 1 71 ? 2.595 2.631 13.945 1.00 86.19 71 ARG A CA 1
ATOM 590 C C . ARG A 1 71 ? 1.413 2.852 12.985 1.00 86.19 71 ARG A C 1
ATOM 592 O O . ARG A 1 71 ? 1.465 2.362 11.867 1.00 86.19 71 ARG A O 1
ATOM 599 N N . ARG A 1 72 ? 0.340 3.524 13.413 1.00 87.19 72 ARG A N 1
ATOM 600 C CA . ARG A 1 72 ? -0.847 3.825 12.588 1.00 87.19 72 ARG A CA 1
ATOM 601 C C . ARG A 1 72 ? -1.470 2.577 11.959 1.00 87.19 72 ARG A C 1
ATOM 603 O O . ARG A 1 72 ? -1.810 2.543 10.781 1.00 87.19 72 ARG A O 1
ATOM 610 N N . SER A 1 73 ? -1.610 1.535 12.774 1.00 90.81 73 SER A N 1
ATOM 611 C CA . SER A 1 73 ? -2.197 0.265 12.349 1.00 90.81 73 SER A CA 1
ATOM 612 C C . SER A 1 73 ? -3.154 -0.290 13.393 1.00 90.81 73 SER A C 1
ATOM 614 O O . SER A 1 73 ? -2.881 -0.192 14.590 1.00 90.81 73 SER A O 1
ATOM 616 N N . LEU A 1 74 ? -4.239 -0.904 12.931 1.00 92.00 74 LEU A N 1
ATOM 617 C CA . LEU A 1 74 ? -5.211 -1.614 13.754 1.00 92.00 74 LEU A CA 1
ATOM 618 C C . LEU A 1 74 ? -4.973 -3.115 13.624 1.00 92.00 74 LEU A C 1
ATOM 620 O O . LEU A 1 74 ? -4.909 -3.658 12.522 1.00 92.00 74 LEU A O 1
ATOM 624 N N . GLN A 1 75 ? -4.835 -3.797 14.749 1.00 94.62 75 GLN A N 1
ATOM 625 C CA . GLN A 1 75 ? -4.779 -5.246 14.788 1.00 94.62 75 GLN A CA 1
ATOM 626 C C . GLN A 1 75 ? -6.101 -5.796 15.304 1.00 94.62 75 GLN A C 1
ATOM 628 O O . GLN A 1 75 ? -6.489 -5.503 16.426 1.00 94.62 75 GLN A O 1
ATOM 633 N N . ILE A 1 76 ? -6.748 -6.625 14.495 1.00 93.31 76 ILE A N 1
ATOM 634 C C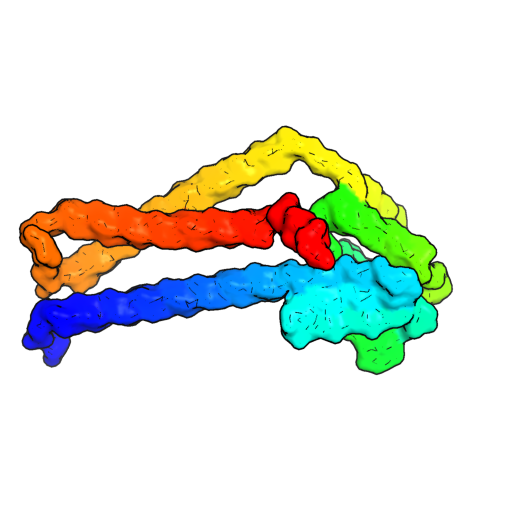A . ILE A 1 76 ? -8.027 -7.258 14.795 1.00 93.31 76 ILE A CA 1
ATOM 635 C C . ILE A 1 76 ? -7.765 -8.731 15.087 1.00 93.31 76 ILE A C 1
ATOM 637 O O . ILE A 1 76 ? -7.131 -9.426 14.283 1.00 93.31 76 ILE A O 1
ATOM 641 N N . ASN A 1 77 ? -8.236 -9.193 16.239 1.00 93.62 77 ASN A N 1
ATOM 642 C CA . ASN A 1 77 ? -8.232 -10.592 16.631 1.00 93.62 77 ASN A CA 1
ATOM 643 C C . ASN A 1 77 ? -9.676 -11.095 16.733 1.00 93.62 77 ASN A C 1
ATOM 645 O O . ASN A 1 77 ? -10.475 -10.530 17.477 1.00 93.62 77 ASN A O 1
ATOM 649 N N . ALA A 1 78 ? -10.002 -12.138 15.977 1.00 91.75 78 ALA A N 1
ATOM 650 C CA . ALA A 1 78 ? -11.329 -12.739 15.921 1.00 91.75 78 ALA A CA 1
ATOM 651 C C . ALA A 1 78 ? -11.196 -14.265 15.938 1.00 91.75 78 ALA A C 1
ATOM 653 O O . ALA A 1 78 ? -10.826 -14.893 14.937 1.00 91.75 78 ALA A O 1
ATOM 654 N N . GLY A 1 79 ? -11.426 -14.861 17.110 1.00 88.75 79 GLY A N 1
ATOM 655 C CA . GLY A 1 79 ? -11.176 -16.280 17.358 1.00 88.75 79 GLY A CA 1
ATOM 656 C C . GLY A 1 79 ? -9.721 -16.663 17.063 1.00 88.75 79 GLY A C 1
ATOM 657 O O . GLY A 1 79 ? -8.793 -16.104 17.637 1.00 88.75 79 GLY A O 1
ATOM 658 N N . ASN A 1 80 ? -9.515 -17.598 16.131 1.00 88.69 80 ASN A N 1
ATOM 659 C CA . ASN A 1 80 ? -8.181 -18.054 15.718 1.00 88.69 80 ASN A CA 1
ATOM 660 C C . ASN A 1 80 ? -7.598 -17.258 14.529 1.00 88.69 80 ASN A C 1
ATOM 662 O O . ASN A 1 80 ? -6.651 -17.693 13.871 1.00 88.69 80 ASN A O 1
ATOM 666 N N . ARG A 1 81 ? -8.199 -16.113 14.176 1.00 89.06 81 ARG A N 1
ATOM 667 C CA . ARG A 1 81 ? -7.770 -15.288 13.041 1.00 89.06 81 ARG A CA 1
ATOM 668 C C . ARG A 1 81 ? -7.288 -13.930 13.527 1.00 89.06 81 ARG A C 1
ATOM 670 O O . ARG A 1 81 ? -8.036 -13.157 14.113 1.00 89.06 81 ARG A O 1
ATOM 677 N N . ARG A 1 82 ? -6.046 -13.599 13.176 1.00 90.62 82 ARG A N 1
ATOM 678 C CA . ARG A 1 82 ? -5.440 -12.291 13.438 1.00 90.62 82 ARG A CA 1
ATOM 679 C C . ARG A 1 82 ? -5.169 -11.566 12.129 1.00 90.62 82 ARG A C 1
ATOM 681 O O . ARG A 1 82 ? -4.534 -12.115 11.225 1.00 90.62 82 ARG A O 1
ATOM 688 N N . ARG A 1 83 ? -5.598 -10.309 12.035 1.00 90.31 83 ARG A N 1
ATOM 689 C CA . ARG A 1 83 ? -5.336 -9.454 10.875 1.00 90.31 83 ARG A CA 1
ATOM 690 C C . ARG A 1 83 ? -4.828 -8.089 11.310 1.00 90.31 83 ARG A C 1
ATOM 692 O O . ARG A 1 83 ? -5.310 -7.516 12.275 1.00 90.31 83 ARG A O 1
ATOM 699 N N . LYS A 1 84 ? -3.843 -7.567 10.582 1.00 89.94 84 LYS A N 1
ATOM 700 C CA . LYS A 1 84 ? -3.327 -6.210 10.762 1.00 89.94 84 LYS A CA 1
ATOM 701 C C . LYS A 1 84 ? -3.747 -5.352 9.574 1.00 89.94 84 LYS A C 1
ATOM 703 O O . LYS A 1 84 ? -3.523 -5.742 8.429 1.00 89.94 84 LYS A O 1
ATOM 708 N N . LEU A 1 85 ? -4.335 -4.205 9.871 1.00 87.44 85 LEU A N 1
ATOM 709 C CA . LEU A 1 85 ? -4.670 -3.131 8.951 1.00 87.44 85 LEU A CA 1
ATOM 710 C C . LEU A 1 85 ? -3.661 -2.004 9.141 1.00 87.44 85 LEU A C 1
ATOM 712 O O . LEU A 1 85 ? -3.501 -1.510 10.252 1.00 87.44 85 LEU A O 1
ATOM 716 N N . ASP A 1 86 ? -2.960 -1.623 8.080 1.00 86.50 86 ASP A N 1
ATOM 717 C CA . ASP A 1 86 ? -2.023 -0.500 8.097 1.00 86.50 86 ASP A CA 1
ATOM 718 C C . ASP A 1 86 ? -2.660 0.699 7.390 1.00 86.50 86 ASP A C 1
ATOM 720 O O . ASP A 1 86 ? -2.902 0.651 6.183 1.00 86.50 86 ASP A O 1
ATOM 724 N N . PHE A 1 87 ? -2.952 1.762 8.141 1.00 84.00 87 PHE A N 1
ATOM 725 C CA . PHE A 1 87 ? -3.576 2.963 7.590 1.00 84.00 87 PHE A CA 1
ATOM 726 C C . PHE A 1 87 ? -2.556 3.901 6.939 1.00 84.00 87 PHE A C 1
ATOM 728 O O . PHE A 1 87 ? -2.942 4.791 6.188 1.00 84.00 87 PHE A O 1
ATOM 735 N N . GLY A 1 88 ? -1.251 3.696 7.163 1.00 75.44 88 GLY A N 1
ATOM 736 C CA . GLY A 1 88 ? -0.202 4.517 6.557 1.00 75.44 88 GLY A CA 1
ATOM 737 C C . GLY A 1 88 ? -0.112 4.378 5.035 1.00 75.44 88 GLY A C 1
ATOM 738 O O . GLY A 1 88 ? 0.425 5.263 4.371 1.00 75.44 88 GLY A O 1
ATOM 739 N N . ALA A 1 89 ? -0.645 3.286 4.481 1.00 70.31 89 ALA A N 1
ATOM 740 C CA . ALA A 1 89 ? -0.660 3.018 3.047 1.00 70.31 89 ALA A CA 1
ATOM 741 C C . ALA A 1 89 ? -1.963 3.443 2.345 1.00 70.31 89 ALA A C 1
ATOM 743 O O . ALA A 1 89 ? -2.015 3.381 1.117 1.00 70.31 89 ALA A O 1
ATOM 744 N N . LEU A 1 90 ? -2.997 3.850 3.091 1.00 72.19 90 LEU A N 1
ATOM 745 C CA . LEU A 1 90 ? -4.302 4.199 2.529 1.00 72.19 90 LEU A CA 1
ATOM 746 C C . LEU A 1 90 ? -4.361 5.674 2.085 1.00 72.19 90 LEU A C 1
ATOM 748 O O . LEU A 1 90 ? -3.692 6.526 2.677 1.00 72.19 90 LEU A O 1
ATOM 752 N N . PRO A 1 91 ? -5.176 6.004 1.064 1.00 68.19 91 PRO A N 1
ATOM 753 C CA . PRO A 1 91 ? -5.428 7.387 0.666 1.00 68.19 91 PRO A CA 1
ATOM 754 C C . PRO A 1 91 ? -6.024 8.205 1.819 1.00 68.19 91 PRO A C 1
ATOM 756 O O . PRO A 1 91 ? -6.902 7.731 2.537 1.00 68.19 91 PRO A O 1
ATOM 759 N N . ARG A 1 92 ? -5.558 9.449 1.988 1.00 64.75 92 ARG A N 1
ATOM 760 C CA . ARG A 1 92 ? -5.805 10.249 3.197 1.00 64.75 92 ARG A CA 1
ATOM 761 C C . ARG A 1 92 ? -7.278 10.514 3.542 1.00 64.75 92 ARG A C 1
ATOM 763 O O . ARG A 1 92 ? -7.607 10.174 4.676 1.00 64.75 92 ARG A O 1
ATOM 770 N N . PRO A 1 93 ? -8.186 10.971 2.654 1.00 63.16 93 PRO A N 1
ATOM 771 C CA . PRO A 1 93 ? -9.553 11.243 3.111 1.00 63.16 93 PRO A CA 1
ATOM 772 C C . PRO A 1 93 ? -10.262 9.955 3.554 1.00 63.16 93 PRO A C 1
ATOM 774 O O . PRO A 1 93 ? -10.751 9.870 4.680 1.00 63.16 93 PRO A O 1
ATOM 777 N N . HIS A 1 94 ? -10.165 8.909 2.729 1.00 72.31 94 HIS A N 1
ATOM 778 C CA . HIS A 1 94 ? -10.758 7.596 2.991 1.00 72.31 94 HIS A CA 1
ATOM 779 C C . HIS A 1 94 ? -10.193 6.940 4.256 1.00 72.31 94 HIS A C 1
ATOM 781 O O . HIS A 1 94 ? -10.916 6.281 4.994 1.00 72.31 94 HIS A O 1
ATOM 787 N N . SER A 1 95 ? -8.901 7.140 4.548 1.00 81.12 95 SER A N 1
ATOM 788 C CA . SER A 1 95 ? -8.274 6.593 5.755 1.00 81.12 95 SER A CA 1
ATOM 789 C C . SER A 1 95 ? -8.837 7.197 7.043 1.00 81.12 95 SER A C 1
ATOM 791 O O . SER A 1 95 ? -9.029 6.466 8.011 1.00 81.12 95 SER A O 1
ATOM 793 N N . GLY A 1 96 ? -9.122 8.505 7.064 1.00 83.62 96 GLY A N 1
ATOM 794 C CA . GLY A 1 96 ? -9.649 9.186 8.247 1.00 83.62 96 GLY A CA 1
ATOM 795 C C . GLY A 1 96 ? -11.069 8.739 8.574 1.00 83.62 96 GLY A C 1
ATOM 796 O O . GLY A 1 96 ? -11.348 8.357 9.709 1.00 83.62 96 GLY A O 1
ATOM 797 N N . GLU A 1 97 ? -11.934 8.717 7.559 1.00 83.94 97 GLU A N 1
ATOM 798 C CA . GLU A 1 97 ? -13.319 8.252 7.678 1.00 83.94 97 GLU A CA 1
ATOM 799 C C . GLU A 1 97 ? -13.386 6.773 8.074 1.00 83.94 97 GLU A C 1
ATOM 801 O O . GLU A 1 97 ? -14.145 6.396 8.968 1.00 83.94 97 GLU A O 1
ATOM 806 N N . LEU A 1 98 ? -12.526 5.937 7.485 1.00 87.56 98 LEU A N 1
ATOM 807 C CA . LEU A 1 98 ? -12.435 4.525 7.836 1.00 87.56 98 LEU A CA 1
ATOM 808 C C . LEU A 1 98 ? -12.015 4.327 9.298 1.00 87.56 98 LEU A C 1
ATOM 810 O O . LEU A 1 98 ? -12.613 3.512 9.994 1.00 87.56 98 LEU A O 1
ATOM 814 N N . ILE A 1 99 ? -10.998 5.056 9.771 1.00 90.88 99 ILE A N 1
ATOM 815 C CA . ILE A 1 99 ? -10.538 4.974 11.165 1.00 90.88 99 ILE A CA 1
ATOM 816 C C . ILE A 1 99 ? -11.672 5.354 12.120 1.00 90.88 99 ILE A C 1
ATOM 818 O O . ILE A 1 99 ? -11.924 4.617 13.071 1.00 90.88 99 ILE A O 1
ATOM 822 N N . GLN A 1 100 ? -12.374 6.459 11.851 1.00 89.31 100 GLN A N 1
ATOM 823 C CA . GLN A 1 100 ? -13.500 6.906 12.677 1.00 89.31 100 GLN A CA 1
ATOM 824 C C . GLN A 1 100 ? -14.657 5.907 12.653 1.00 89.31 100 GLN A C 1
ATOM 826 O O . GLN A 1 100 ? -15.214 5.591 13.699 1.00 89.31 100 GLN A O 1
ATOM 831 N N . THR A 1 101 ? -14.982 5.356 11.483 1.00 89.56 101 THR A N 1
ATOM 832 C CA . THR A 1 101 ? -16.048 4.357 11.341 1.00 89.56 101 THR A CA 1
ATOM 833 C C . THR A 1 101 ? -15.712 3.069 12.089 1.00 89.56 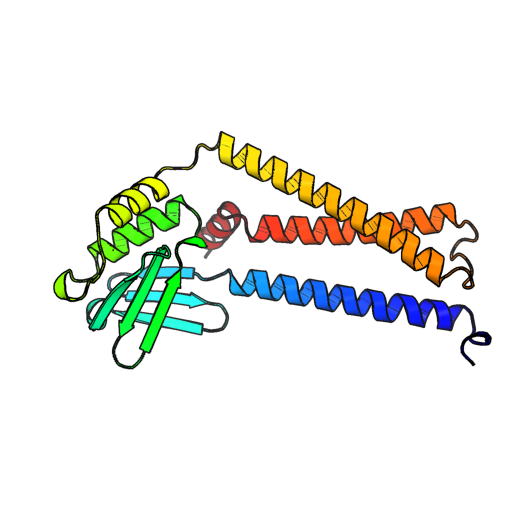101 THR A C 1
ATOM 835 O O . THR A 1 101 ? -16.574 2.497 12.748 1.00 89.56 101 THR A O 1
ATOM 838 N N . LEU A 1 102 ? -14.459 2.610 12.019 1.00 91.69 102 LEU A N 1
ATOM 839 C CA . LEU A 1 102 ? -14.001 1.438 12.767 1.00 91.69 102 LEU A CA 1
ATOM 840 C C . LEU A 1 102 ? -14.033 1.690 14.274 1.00 91.69 102 LEU A C 1
ATOM 842 O O . LEU A 1 102 ? -14.525 0.840 15.006 1.00 91.69 102 LEU A O 1
ATOM 846 N N . HIS A 1 103 ? -13.562 2.853 14.723 1.00 92.88 103 HIS A N 1
ATOM 847 C CA . HIS A 1 103 ? -13.644 3.247 16.127 1.00 92.88 103 HIS A CA 1
ATOM 848 C C . HIS A 1 103 ? -15.098 3.314 16.618 1.00 92.88 103 HIS A C 1
ATOM 850 O O . HIS A 1 103 ? -15.387 2.845 17.706 1.00 92.88 103 HIS A O 1
ATOM 856 N N . ALA A 1 104 ? -16.027 3.831 15.811 1.00 91.94 104 ALA A N 1
ATOM 857 C CA . ALA A 1 104 ? -17.436 3.935 16.191 1.00 91.94 104 ALA A CA 1
ATOM 858 C C . ALA A 1 104 ? -18.191 2.591 16.183 1.00 91.94 104 ALA A C 1
ATOM 860 O O . ALA A 1 104 ? -19.204 2.460 16.863 1.00 91.94 104 ALA A O 1
ATOM 861 N N . ARG A 1 105 ? -17.754 1.610 15.380 1.00 91.81 105 ARG A N 1
ATOM 862 C CA . ARG A 1 105 ? -18.446 0.313 15.236 1.00 91.81 105 ARG A CA 1
ATOM 863 C C . ARG A 1 105 ? -17.887 -0.799 16.114 1.00 91.81 105 ARG A C 1
ATOM 865 O O . ARG A 1 105 ? -18.608 -1.744 16.416 1.00 91.81 105 ARG A O 1
ATOM 872 N N . ILE A 1 106 ? -16.609 -0.741 16.472 1.00 92.25 106 ILE A N 1
ATOM 873 C CA . ILE A 1 106 ? -16.005 -1.729 17.366 1.00 92.25 106 ILE A CA 1
ATOM 874 C C . ILE A 1 106 ? -16.411 -1.373 18.802 1.00 92.25 106 ILE A C 1
ATOM 876 O O . ILE A 1 106 ? -16.282 -0.223 19.199 1.00 92.25 106 ILE A O 1
ATOM 880 N N . SER A 1 107 ? -16.879 -2.343 19.590 1.00 91.44 107 SER A N 1
ATOM 881 C CA . SER A 1 107 ? -17.250 -2.095 20.993 1.00 91.44 107 SER A CA 1
ATOM 882 C C . SER A 1 107 ? -16.058 -1.587 21.810 1.00 91.44 107 SER A C 1
ATOM 884 O O . SER A 1 107 ? -14.981 -2.183 21.746 1.00 91.44 107 SER A O 1
ATOM 886 N N . ASP A 1 108 ? -16.253 -0.534 22.606 1.00 91.44 108 ASP A N 1
ATOM 887 C CA . ASP A 1 108 ? -15.209 0.079 23.442 1.00 91.44 108 ASP A CA 1
ATOM 888 C C . ASP A 1 108 ? -14.536 -0.931 24.385 1.00 91.44 108 ASP A C 1
ATOM 890 O O . ASP A 1 108 ? -13.339 -0.840 24.644 1.00 91.44 108 ASP A O 1
ATOM 894 N N . GLU A 1 109 ? -15.272 -1.954 24.829 1.00 92.25 109 GLU A N 1
ATOM 895 C CA . GLU A 1 109 ? -14.775 -3.010 25.722 1.00 92.25 109 GLU A CA 1
ATOM 896 C C . GLU A 1 109 ? -13.636 -3.838 25.111 1.00 92.25 109 GLU A C 1
ATOM 898 O O . GLU A 1 109 ? -12.762 -4.330 25.826 1.00 92.25 109 GLU A O 1
ATOM 903 N N . VAL A 1 110 ? -13.629 -3.999 23.783 1.00 94.12 110 VAL A N 1
ATOM 904 C CA . VAL A 1 110 ? -12.602 -4.776 23.070 1.00 94.12 110 VAL A CA 1
ATOM 905 C C . VAL A 1 110 ? -11.519 -3.887 22.456 1.00 94.12 110 VAL A C 1
ATOM 907 O O . VAL A 1 110 ? -10.543 -4.406 21.898 1.00 94.12 110 VAL A O 1
ATOM 910 N N . GLN A 1 111 ? -11.668 -2.561 22.544 1.00 94.00 111 GLN A N 1
ATOM 911 C CA . GLN A 1 111 ? -10.712 -1.599 22.009 1.00 94.00 111 GLN A CA 1
ATOM 912 C C . GLN A 1 111 ? -9.580 -1.316 22.995 1.00 94.00 111 GLN A C 1
ATOM 914 O O . GLN A 1 111 ? -9.786 -0.965 24.150 1.00 94.00 111 GLN A O 1
ATOM 919 N N . LEU A 1 112 ? -8.343 -1.408 22.509 1.00 93.94 112 LEU A N 1
ATOM 920 C CA . LEU A 1 112 ? -7.146 -1.104 23.287 1.00 93.94 112 LEU A CA 1
ATOM 921 C C . LEU A 1 112 ? -6.236 -0.144 22.530 1.00 93.94 112 LEU A C 1
ATOM 923 O O . LEU A 1 112 ? -5.996 -0.308 21.333 1.00 93.94 112 LEU A O 1
ATOM 927 N N . GLY A 1 113 ? -5.657 0.815 23.251 1.00 90.62 113 GLY A N 1
ATOM 928 C CA . GLY A 1 113 ? -4.644 1.726 22.713 1.00 90.62 113 GLY A CA 1
ATOM 929 C C . GLY A 1 113 ? -5.191 2.905 21.904 1.00 90.62 113 GLY A C 1
ATOM 930 O O . GLY A 1 113 ? -4.401 3.583 21.244 1.00 90.62 113 GLY A O 1
ATOM 931 N N . TRP A 1 114 ? -6.504 3.157 21.943 1.00 92.50 114 TRP A N 1
ATOM 932 C CA . TRP A 1 114 ? -7.059 4.425 21.467 1.00 92.50 114 TRP A CA 1
ATOM 933 C C . TRP A 1 114 ? -6.657 5.555 22.424 1.00 92.50 114 TRP A C 1
ATOM 935 O O . TRP A 1 114 ? -6.740 5.400 23.641 1.00 92.50 114 TRP A O 1
ATOM 945 N N . ASN A 1 115 ? -6.154 6.664 21.887 1.00 90.69 115 ASN A N 1
ATOM 946 C CA . ASN A 1 115 ? -5.670 7.809 22.659 1.00 90.69 115 ASN A CA 1
ATOM 947 C C . ASN A 1 115 ? -5.831 9.121 21.868 1.00 90.69 115 ASN A C 1
ATOM 949 O O . ASN A 1 115 ? -6.141 9.108 20.677 1.00 90.69 115 ASN A O 1
ATOM 953 N N . GLU A 1 116 ? -5.533 10.260 22.499 1.00 88.81 116 GLU A N 1
ATOM 954 C CA . GLU A 1 116 ? -5.611 11.584 21.854 1.00 88.81 116 GLU A CA 1
ATOM 955 C C . GLU A 1 116 ? -4.737 11.707 20.587 1.00 88.81 116 GLU A C 1
ATOM 957 O O . GLU A 1 116 ? -5.068 12.446 19.653 1.00 88.81 116 GLU A O 1
ATOM 962 N N . GLU A 1 117 ? -3.624 10.964 20.507 1.00 89.31 117 GLU A N 1
ATOM 963 C CA . GLU A 1 117 ? -2.784 10.918 19.301 1.00 89.31 117 GLU A CA 1
ATOM 964 C C . GLU A 1 117 ? -3.496 10.248 18.120 1.00 89.31 117 GLU A C 1
ATOM 966 O O . GLU A 1 117 ? -3.188 10.549 16.959 1.00 89.31 117 GLU A O 1
ATOM 971 N N . TRP A 1 118 ? -4.394 9.301 18.389 1.00 90.06 118 TRP A N 1
ATOM 972 C CA . TRP A 1 118 ? -5.232 8.655 17.386 1.00 90.06 118 TRP A CA 1
ATOM 973 C C . TRP A 1 118 ? -6.377 9.552 16.947 1.00 90.06 118 TRP A C 1
ATOM 975 O O . TRP A 1 118 ? -6.563 9.697 15.739 1.00 90.06 118 TRP A O 1
ATOM 985 N N . ASP A 1 119 ? -7.035 10.245 17.874 1.00 88.81 119 ASP A N 1
ATOM 986 C CA . ASP A 1 119 ? -8.041 11.259 17.541 1.00 88.81 119 ASP A CA 1
ATOM 987 C C . ASP A 1 119 ? -7.459 12.363 16.656 1.00 88.81 119 ASP A C 1
ATOM 989 O O . ASP A 1 119 ? -8.008 12.709 15.605 1.00 88.81 119 ASP A O 1
ATOM 993 N N . SER A 1 120 ? -6.292 12.883 17.042 1.00 88.12 120 SER A N 1
ATOM 994 C CA . SER A 1 120 ? -5.575 13.904 16.276 1.00 88.12 120 SER A CA 1
ATOM 995 C C . SER A 1 120 ? -5.177 13.397 14.889 1.00 88.12 120 SER A C 1
ATOM 997 O O . SER A 1 120 ? -5.258 14.129 13.901 1.00 88.12 120 SER A O 1
ATOM 999 N N . TYR A 1 121 ? -4.763 12.132 14.788 1.00 86.75 121 TYR A N 1
ATOM 1000 C CA . TYR A 1 121 ? -4.400 11.519 13.515 1.00 86.75 121 TYR A CA 1
ATOM 1001 C C . TYR A 1 121 ? -5.612 11.289 12.612 1.00 86.75 121 TYR A C 1
ATOM 1003 O O . TYR A 1 121 ? -5.555 11.652 11.440 1.00 86.75 121 TYR A O 1
ATOM 1011 N N . ALA A 1 122 ? -6.708 10.747 13.146 1.00 85.88 122 ALA A N 1
ATOM 1012 C CA . ALA A 1 122 ? -7.943 10.517 12.406 1.00 85.88 122 ALA A CA 1
ATOM 1013 C C . ALA A 1 122 ? -8.501 11.834 11.846 1.00 85.88 122 ALA A C 1
ATOM 1015 O O . ALA A 1 122 ? -8.783 11.919 10.653 1.00 85.88 122 ALA A O 1
ATOM 1016 N N . LYS A 1 123 ? -8.539 12.895 12.669 1.00 85.62 123 LYS A N 1
ATOM 1017 C CA . LYS A 1 123 ? -8.938 14.252 12.250 1.00 85.62 123 LYS A CA 1
ATOM 1018 C C . LYS A 1 123 ? -8.012 14.843 11.188 1.00 85.62 123 LYS A C 1
ATOM 1020 O O . LYS A 1 123 ? -8.466 15.491 10.253 1.00 85.62 123 LYS A O 1
ATOM 1025 N N . LYS A 1 124 ? -6.700 14.632 11.314 1.00 85.31 124 LYS A N 1
ATOM 1026 C CA . LYS A 1 124 ? -5.730 15.113 10.320 1.00 85.31 124 LYS A CA 1
ATOM 1027 C C . LYS A 1 124 ? -5.872 14.391 8.980 1.00 85.31 124 LYS A C 1
ATOM 1029 O O . LYS A 1 124 ? -5.620 14.999 7.945 1.00 85.31 124 LYS A O 1
ATOM 1034 N N . GLN A 1 125 ? -6.233 13.111 9.001 1.00 82.06 125 GLN A N 1
ATOM 1035 C CA . GLN A 1 125 ? -6.434 12.320 7.790 1.00 82.06 125 GLN A CA 1
ATOM 1036 C C . GLN A 1 125 ? -7.768 12.631 7.105 1.00 82.06 125 GLN A C 1
ATOM 1038 O O . GLN A 1 125 ? -7.809 12.684 5.882 1.00 82.06 125 GLN A O 1
ATOM 1043 N N . SER A 1 126 ? -8.834 12.898 7.866 1.00 76.88 126 SER A N 1
ATOM 1044 C CA . SER A 1 126 ? -10.145 13.238 7.299 1.00 76.88 126 SER A CA 1
ATOM 1045 C C . SER A 1 126 ? -10.182 14.611 6.620 1.00 76.88 126 SER A C 1
ATOM 1047 O O . SER A 1 126 ? -11.069 14.874 5.811 1.00 76.88 126 SER A O 1
ATOM 1049 N N . GLN A 1 127 ? -9.216 15.492 6.901 1.00 78.31 127 GLN A N 1
ATOM 1050 C CA . GLN A 1 127 ? -9.113 16.768 6.203 1.00 78.31 127 GLN A CA 1
ATOM 1051 C C . GLN A 1 127 ? -8.687 16.555 4.742 1.00 78.31 127 GLN A C 1
ATOM 1053 O O . GLN A 1 127 ? -7.628 15.968 4.492 1.00 78.31 127 GLN A O 1
ATOM 1058 N N . PRO A 1 128 ? -9.459 17.066 3.762 1.00 66.06 128 PRO A N 1
ATOM 1059 C CA . PRO A 1 128 ? -9.070 16.990 2.365 1.00 66.06 128 PRO A CA 1
ATOM 1060 C C . PRO A 1 128 ? -7.737 17.714 2.187 1.00 66.06 128 PRO A C 1
ATOM 1062 O O . PRO A 1 128 ? -7.603 18.911 2.450 1.00 66.06 128 PRO A O 1
ATOM 1065 N N . GLU A 1 129 ? -6.720 16.966 1.761 1.00 65.69 129 GLU A N 1
ATOM 1066 C CA . GLU A 1 129 ? -5.416 17.531 1.447 1.00 65.69 129 GLU A CA 1
ATOM 1067 C C . GLU A 1 129 ? -5.628 18.623 0.392 1.00 65.69 129 GLU A C 1
ATOM 1069 O O . GLU A 1 129 ? -6.256 18.364 -0.638 1.00 65.69 129 GLU A O 1
ATOM 1074 N N . SER A 1 130 ? -5.171 19.856 0.657 1.00 62.44 130 SER A N 1
ATOM 1075 C CA . SER A 1 130 ? -5.478 20.983 -0.227 1.00 62.44 130 SER A CA 1
ATOM 1076 C C . SER A 1 130 ? -5.115 20.614 -1.666 1.00 62.44 130 SER A C 1
ATOM 1078 O O . SER A 1 130 ? -3.975 20.236 -1.957 1.00 62.44 130 SER A O 1
ATOM 1080 N N . GLY A 1 131 ? -6.092 20.675 -2.578 1.00 61.28 131 GLY A N 1
ATOM 1081 C CA . GLY A 1 131 ? -5.938 20.138 -3.937 1.00 61.28 131 GLY A CA 1
ATOM 1082 C C . GLY A 1 131 ? -4.708 20.688 -4.673 1.00 61.28 131 GLY A C 1
ATOM 1083 O O . GLY A 1 131 ? -4.135 20.017 -5.529 1.00 61.28 131 GLY A O 1
ATOM 1084 N N . GLN A 1 132 ? -4.234 21.876 -4.286 1.00 64.25 132 GLN A N 1
ATOM 1085 C CA . GLN A 1 132 ? -2.982 22.470 -4.755 1.00 64.25 132 GLN A CA 1
ATOM 1086 C C . GLN A 1 132 ? -1.722 21.711 -4.301 1.00 64.25 132 GLN A C 1
ATOM 1088 O O . GLN A 1 132 ? -0.866 21.432 -5.141 1.00 64.25 132 GLN A O 1
ATOM 1093 N N . LYS A 1 133 ? -1.603 21.314 -3.023 1.00 64.94 133 LYS A N 1
ATOM 1094 C CA . LYS A 1 133 ? -0.449 20.540 -2.521 1.00 64.94 133 LYS A CA 1
ATOM 1095 C C . LYS A 1 133 ? -0.384 19.156 -3.165 1.00 64.94 133 LYS A C 1
ATOM 1097 O O . LYS A 1 133 ? 0.699 18.710 -3.557 1.00 64.94 133 LYS A O 1
ATOM 1102 N N . ARG A 1 134 ? -1.540 18.514 -3.361 1.00 62.41 134 ARG A N 1
ATOM 1103 C CA . ARG A 1 134 ? -1.639 17.211 -4.035 1.00 62.41 134 ARG A CA 1
ATOM 1104 C C . ARG A 1 134 ? -1.264 17.314 -5.517 1.00 62.41 134 ARG A C 1
ATOM 1106 O O . ARG A 1 134 ? -0.408 16.561 -5.982 1.00 62.41 134 ARG A O 1
ATOM 1113 N N . LYS A 1 135 ? -1.790 18.314 -6.241 1.00 69.88 135 LYS A N 1
ATOM 1114 C CA . LYS A 1 135 ? -1.409 18.597 -7.641 1.00 69.88 135 LYS A CA 1
ATOM 1115 C C . LYS A 1 135 ? 0.083 18.911 -7.788 1.00 69.88 135 LYS A C 1
ATOM 1117 O O . LYS A 1 135 ? 0.717 18.420 -8.721 1.00 69.88 135 LYS A O 1
ATOM 1122 N N . GLN A 1 136 ? 0.667 19.689 -6.876 1.00 76.62 136 GLN A N 1
ATOM 1123 C CA . GLN A 1 136 ? 2.091 20.033 -6.913 1.00 76.62 136 GLN A CA 1
ATOM 1124 C C . GLN A 1 136 ? 2.985 18.815 -6.649 1.00 76.62 136 GLN A C 1
ATOM 1126 O O . GLN A 1 136 ? 3.957 18.596 -7.374 1.00 76.62 136 GLN A O 1
ATOM 1131 N N . THR A 1 137 ? 2.627 17.986 -5.666 1.00 72.56 137 THR A N 1
ATOM 1132 C CA . THR A 1 137 ? 3.352 16.746 -5.347 1.00 72.56 137 THR A CA 1
ATOM 1133 C C . THR A 1 137 ? 3.279 15.758 -6.507 1.00 72.56 137 THR A C 1
ATOM 1135 O O . THR A 1 137 ? 4.305 15.215 -6.915 1.00 72.56 137 THR A O 1
ATOM 1138 N N . ARG A 1 138 ? 2.099 15.608 -7.123 1.00 67.19 138 ARG A N 1
ATOM 1139 C CA . ARG A 1 138 ? 1.901 14.774 -8.315 1.00 67.19 138 ARG A CA 1
ATOM 1140 C C . ARG A 1 138 ? 2.738 15.256 -9.497 1.00 67.19 138 ARG A C 1
ATOM 1142 O O . ARG A 1 138 ? 3.424 14.454 -10.119 1.00 67.19 138 ARG A O 1
ATOM 1149 N N . ARG A 1 139 ? 2.748 16.564 -9.778 1.00 75.69 139 ARG A N 1
ATOM 1150 C CA . ARG A 1 139 ? 3.597 17.148 -10.832 1.00 75.69 139 ARG A CA 1
ATOM 1151 C C . ARG A 1 139 ? 5.080 16.905 -10.566 1.00 75.69 139 ARG A C 1
ATOM 1153 O O . ARG A 1 139 ? 5.821 16.629 -11.503 1.00 75.69 139 ARG A O 1
ATOM 1160 N N . ARG A 1 140 ? 5.520 16.994 -9.307 1.00 76.88 140 ARG A N 1
ATOM 1161 C CA . ARG A 1 140 ? 6.914 16.732 -8.927 1.00 76.88 140 ARG A CA 1
ATOM 1162 C C . ARG A 1 140 ? 7.284 15.261 -9.110 1.00 76.88 140 ARG A C 1
ATOM 1164 O O . ARG A 1 140 ? 8.321 14.991 -9.701 1.00 76.88 140 ARG A O 1
ATOM 1171 N N . LEU A 1 141 ? 6.434 14.338 -8.660 1.00 69.94 141 LEU A N 1
ATOM 1172 C CA . LEU A 1 141 ? 6.617 12.897 -8.861 1.00 69.94 141 LEU A CA 1
ATOM 1173 C C . LEU A 1 141 ? 6.643 12.543 -10.345 1.00 69.94 141 LEU A C 1
ATOM 1175 O O . LEU A 1 141 ? 7.584 11.904 -10.785 1.00 69.94 141 LEU A O 1
ATOM 1179 N N . TYR A 1 142 ? 5.690 13.048 -11.129 1.00 71.25 142 TYR A N 1
ATOM 1180 C CA . TYR A 1 142 ? 5.664 12.840 -12.575 1.00 71.25 142 TYR A CA 1
ATOM 1181 C C . TYR A 1 142 ? 6.949 13.337 -13.250 1.00 71.25 142 TYR A C 1
ATOM 1183 O O . TYR A 1 142 ? 7.557 12.612 -14.029 1.00 71.25 142 TYR A O 1
ATOM 1191 N N . ARG A 1 143 ? 7.422 14.545 -12.909 1.00 76.81 143 ARG A N 1
ATOM 1192 C CA . ARG A 1 143 ? 8.695 15.069 -13.433 1.00 76.81 143 ARG A CA 1
ATOM 1193 C C . ARG A 1 143 ? 9.883 14.192 -13.048 1.00 76.81 143 ARG A C 1
ATOM 1195 O O . ARG A 1 143 ? 10.722 13.929 -13.899 1.00 76.81 143 ARG A O 1
ATOM 1202 N N . LEU A 1 144 ? 9.948 13.738 -11.795 1.00 72.75 144 LEU A N 1
ATOM 1203 C CA . LEU A 1 144 ? 11.005 12.837 -11.329 1.00 72.75 144 LEU A CA 1
ATOM 1204 C C . LEU A 1 144 ? 10.966 11.503 -12.073 1.00 72.75 144 LEU A C 1
ATOM 1206 O O . LEU A 1 144 ? 12.006 11.028 -12.501 1.00 72.75 144 LEU A O 1
ATOM 1210 N N . THR A 1 145 ? 9.776 10.946 -12.274 1.00 67.44 145 THR A N 1
ATOM 1211 C CA . THR A 1 145 ? 9.541 9.711 -13.018 1.00 67.44 145 THR A CA 1
ATOM 1212 C C . THR A 1 145 ? 9.969 9.820 -14.482 1.00 67.44 145 THR A C 1
ATOM 1214 O O . THR A 1 145 ? 10.656 8.938 -14.994 1.00 67.44 145 THR A O 1
ATOM 1217 N N . VAL A 1 146 ? 9.589 10.905 -15.161 1.00 69.44 146 VAL A N 1
ATOM 1218 C CA . VAL A 1 146 ? 9.995 11.156 -16.551 1.00 69.44 146 VAL A CA 1
ATOM 1219 C C . VAL A 1 146 ? 11.513 11.335 -16.631 1.00 69.44 146 VAL A C 1
ATOM 1221 O O . VAL A 1 146 ? 12.159 10.699 -17.460 1.00 69.44 146 VAL A O 1
ATOM 1224 N N . ALA A 1 147 ? 12.099 12.128 -15.728 1.00 73.56 147 ALA A N 1
ATOM 1225 C CA . ALA A 1 147 ? 13.542 12.349 -15.687 1.00 73.56 147 ALA A CA 1
ATOM 1226 C C . ALA A 1 147 ? 14.324 11.056 -15.398 1.00 73.56 147 ALA A C 1
ATOM 1228 O O . ALA A 1 147 ? 15.302 10.766 -16.082 1.00 73.56 147 ALA A O 1
ATOM 1229 N N . SER A 1 148 ? 13.882 10.246 -14.430 1.00 69.56 148 SER A N 1
ATOM 1230 C CA . SER A 1 148 ? 14.538 8.980 -14.094 1.00 69.56 148 SER A CA 1
ATOM 1231 C C . SER A 1 148 ? 14.413 7.956 -15.220 1.00 69.56 148 SER A C 1
ATOM 1233 O O . SER A 1 148 ? 15.366 7.228 -15.475 1.00 69.56 148 SER A O 1
ATOM 1235 N N . GLY A 1 149 ? 13.268 7.916 -15.914 1.00 65.69 149 GLY A N 1
ATOM 1236 C CA . GLY A 1 149 ? 13.076 7.067 -17.091 1.00 65.69 149 GLY A CA 1
ATOM 1237 C C . GLY A 1 149 ? 14.027 7.429 -18.230 1.00 65.69 149 GLY A C 1
ATOM 1238 O O . GLY A 1 149 ? 14.648 6.544 -18.813 1.00 65.69 149 GLY A O 1
ATOM 1239 N N . PHE A 1 150 ? 14.217 8.726 -18.484 1.00 67.88 150 PHE A N 1
ATOM 1240 C CA . PHE A 1 150 ? 15.149 9.205 -19.505 1.00 67.88 150 PHE A CA 1
ATOM 1241 C C . PHE A 1 150 ? 16.610 8.866 -19.170 1.00 67.88 150 PHE A C 1
ATOM 1243 O O . PHE A 1 150 ? 17.333 8.345 -20.016 1.00 67.88 150 PHE A O 1
ATOM 1250 N N . ILE A 1 151 ? 17.033 9.089 -17.919 1.00 73.62 151 ILE A N 1
ATOM 1251 C CA . ILE A 1 151 ? 18.389 8.743 -17.459 1.00 73.62 151 ILE A CA 1
ATOM 1252 C C . ILE A 1 151 ? 18.623 7.231 -17.551 1.00 73.62 151 ILE A C 1
ATOM 1254 O O . ILE A 1 151 ? 19.658 6.804 -18.057 1.00 73.62 151 ILE A O 1
ATOM 1258 N N . ALA A 1 152 ? 17.662 6.417 -17.107 1.00 68.00 152 ALA A N 1
ATOM 1259 C CA . ALA A 1 152 ? 17.761 4.964 -17.209 1.00 68.00 152 ALA A CA 1
ATOM 1260 C C . ALA A 1 152 ? 17.871 4.503 -18.673 1.00 68.00 152 ALA A C 1
ATOM 1262 O O . ALA A 1 152 ? 18.718 3.669 -18.981 1.00 68.00 152 ALA A O 1
ATOM 1263 N N . GLY A 1 153 ? 17.079 5.089 -19.579 1.00 65.38 153 GLY A N 1
ATOM 1264 C CA . GLY A 1 153 ? 17.160 4.821 -21.018 1.00 65.38 153 GLY A CA 1
ATOM 1265 C C . GLY A 1 153 ? 18.533 5.153 -21.611 1.00 65.38 153 GLY A C 1
ATOM 1266 O O . GLY A 1 153 ? 19.081 4.346 -22.359 1.00 65.38 153 GLY A O 1
ATOM 1267 N N . LEU A 1 154 ? 19.129 6.287 -21.223 1.00 68.25 154 LEU A N 1
ATOM 1268 C CA . LEU A 1 154 ? 20.486 6.660 -21.642 1.00 68.25 154 LEU A CA 1
ATOM 1269 C C . LEU A 1 154 ? 21.546 5.678 -21.131 1.00 68.25 154 LEU A C 1
ATOM 1271 O O . LEU A 1 154 ? 22.392 5.244 -21.907 1.00 68.25 154 LEU A O 1
ATOM 1275 N N . VAL A 1 155 ? 21.492 5.294 -19.851 1.00 71.50 155 VAL A N 1
ATOM 1276 C CA . VAL A 1 155 ? 22.450 4.342 -19.260 1.00 71.50 155 VAL A CA 1
ATOM 1277 C C . VAL A 1 155 ? 22.365 2.980 -19.946 1.00 71.50 155 VAL A C 1
ATOM 1279 O O . VAL A 1 155 ? 23.396 2.395 -20.270 1.00 71.50 155 VAL A O 1
ATOM 1282 N N . VAL A 1 156 ? 21.151 2.489 -20.212 1.00 67.88 156 VAL A N 1
ATOM 1283 C CA . VAL A 1 156 ? 20.946 1.229 -20.940 1.00 67.88 156 VAL A CA 1
ATOM 1284 C C . VAL A 1 156 ? 21.467 1.340 -22.373 1.00 67.88 156 VAL A C 1
ATOM 1286 O O . VAL A 1 156 ? 22.168 0.436 -22.817 1.00 67.88 156 VAL A O 1
ATOM 1289 N N . GLY A 1 157 ? 21.197 2.448 -23.071 1.00 64.94 157 GLY A N 1
ATOM 1290 C CA . GLY A 1 157 ? 21.714 2.686 -24.422 1.00 64.94 157 GLY A CA 1
ATOM 1291 C C . GLY A 1 157 ? 23.244 2.645 -24.482 1.00 64.94 157 GLY A C 1
ATOM 1292 O O . GLY A 1 157 ? 23.806 1.925 -25.306 1.00 64.94 157 GLY A O 1
ATOM 1293 N N . VAL A 1 158 ? 23.917 3.332 -23.552 1.00 69.94 158 VAL A N 1
ATOM 1294 C CA . VAL A 1 158 ? 25.386 3.318 -23.441 1.00 69.94 158 VAL A CA 1
ATOM 1295 C C . VAL A 1 158 ? 25.908 1.922 -23.084 1.00 69.94 158 VAL A C 1
ATOM 1297 O O . VAL A 1 158 ? 26.889 1.468 -23.664 1.00 69.94 158 VAL A O 1
ATOM 1300 N N . TYR A 1 159 ? 25.256 1.204 -22.165 1.00 67.81 159 TYR A N 1
ATOM 1301 C CA . TYR A 1 159 ? 25.676 -0.144 -21.771 1.00 67.81 159 TYR A CA 1
ATOM 1302 C C . TYR A 1 159 ? 25.547 -1.162 -22.913 1.00 67.81 159 TYR A C 1
ATOM 1304 O O . TYR A 1 159 ? 26.473 -1.940 -23.157 1.00 67.81 159 TYR A O 1
ATOM 1312 N N . VAL A 1 160 ? 24.424 -1.145 -23.639 1.00 65.25 160 VAL A N 1
ATOM 1313 C CA . VAL A 1 160 ? 24.218 -1.988 -24.828 1.00 65.25 160 VAL A CA 1
ATOM 1314 C C . VAL A 1 160 ? 25.290 -1.687 -25.864 1.00 65.25 160 VAL A C 1
ATOM 1316 O O . VAL A 1 160 ? 25.859 -2.605 -26.430 1.00 65.25 160 VAL A O 1
ATOM 1319 N N . GLN A 1 161 ? 25.649 -0.422 -26.053 1.00 65.31 161 GLN A N 1
ATOM 1320 C CA . GLN A 1 161 ? 26.718 -0.059 -26.967 1.00 65.31 161 GLN A CA 1
ATOM 1321 C C . GLN A 1 161 ? 28.095 -0.555 -26.502 1.00 65.31 161 GLN A C 1
ATOM 1323 O O . GLN A 1 161 ? 28.831 -1.116 -27.306 1.00 65.31 161 GLN A O 1
ATOM 1328 N N . MET A 1 162 ? 28.454 -0.386 -25.223 1.00 65.25 162 MET A N 1
ATOM 1329 C CA . MET A 1 162 ? 29.737 -0.882 -24.707 1.00 65.25 162 MET A CA 1
ATOM 1330 C C . MET A 1 162 ? 29.848 -2.408 -24.815 1.00 65.25 162 MET A C 1
ATOM 1332 O O . MET A 1 162 ? 30.934 -2.931 -25.042 1.00 65.25 162 MET A O 1
ATOM 1336 N N . SER A 1 163 ? 28.728 -3.120 -24.679 1.00 64.50 163 SER A N 1
ATOM 1337 C CA . SER A 1 163 ? 28.664 -4.578 -24.840 1.00 64.50 163 SER A CA 1
ATOM 1338 C C . SER A 1 163 ? 28.527 -5.034 -26.298 1.00 64.50 163 SER A C 1
ATOM 1340 O O . SER A 1 163 ? 28.922 -6.151 -26.623 1.00 64.50 163 SER A O 1
ATOM 1342 N N . ALA A 1 164 ? 28.027 -4.171 -27.184 1.00 59.19 164 ALA A N 1
ATOM 1343 C CA . ALA A 1 164 ? 27.875 -4.407 -28.618 1.00 59.19 164 ALA A CA 1
ATOM 1344 C C . ALA A 1 164 ? 28.986 -3.765 -29.465 1.00 59.19 164 ALA A C 1
ATOM 1346 O O . ALA A 1 164 ? 28.867 -3.749 -30.683 1.00 59.19 164 ALA A O 1
ATOM 1347 N N . LEU A 1 165 ? 30.081 -3.273 -28.869 1.00 56.66 165 LEU A N 1
ATOM 1348 C CA . LEU A 1 165 ? 31.229 -2.713 -29.604 1.00 56.66 165 LEU A CA 1
ATOM 1349 C C . LEU A 1 165 ? 31.815 -3.689 -30.653 1.00 56.66 165 LEU A C 1
ATOM 1351 O O . LEU A 1 165 ? 32.413 -3.232 -31.622 1.00 56.66 165 LEU A O 1
ATOM 1355 N N . ASP A 1 166 ? 31.556 -4.997 -30.515 1.00 53.78 166 ASP A N 1
ATOM 1356 C CA . ASP A 1 166 ? 31.937 -6.050 -31.473 1.00 53.78 166 ASP A CA 1
ATOM 1357 C C . ASP A 1 166 ? 30.769 -6.583 -32.343 1.00 53.78 166 ASP A C 1
ATOM 1359 O O . ASP A 1 166 ? 30.952 -7.516 -33.130 1.00 53.78 166 ASP A O 1
ATOM 1363 N N . ALA A 1 167 ? 29.551 -6.051 -32.194 1.00 53.88 167 ALA A N 1
ATOM 1364 C CA . ALA A 1 167 ? 28.356 -6.459 -32.934 1.00 53.88 167 ALA A CA 1
ATOM 1365 C C . ALA A 1 167 ? 27.870 -5.302 -33.824 1.00 53.88 167 ALA A C 1
ATOM 1367 O O . ALA A 1 167 ? 27.610 -4.200 -33.353 1.00 53.88 167 ALA A O 1
ATOM 1368 N N . LEU A 1 168 ? 27.792 -5.554 -35.133 1.00 52.66 168 LEU A N 1
ATOM 1369 C CA . LEU A 1 168 ? 27.490 -4.560 -36.168 1.00 52.66 168 LEU A CA 1
ATOM 1370 C C . LEU A 1 168 ? 26.238 -3.707 -35.851 1.00 52.66 168 LEU A C 1
ATOM 1372 O O . LEU A 1 168 ? 25.234 -4.258 -35.393 1.00 52.66 168 LEU A O 1
ATOM 1376 N N . PRO A 1 169 ? 26.261 -2.391 -36.147 1.00 53.94 169 PRO A N 1
ATOM 1377 C CA . PRO A 1 169 ? 25.079 -1.531 -36.053 1.00 53.94 169 PRO A CA 1
ATOM 1378 C C . PRO A 1 169 ? 23.958 -2.057 -36.964 1.00 53.94 169 PRO A C 1
ATOM 1380 O O . PRO A 1 169 ? 24.214 -2.392 -38.122 1.00 53.94 169 PRO A O 1
ATOM 1383 N N . LEU A 1 170 ? 22.718 -2.109 -36.463 1.00 54.12 170 LEU A N 1
ATOM 1384 C CA . LEU A 1 170 ? 21.546 -2.614 -37.193 1.00 54.12 170 LEU A CA 1
ATOM 1385 C C . LEU A 1 170 ? 21.262 -1.830 -38.480 1.00 54.12 170 LEU A C 1
ATOM 1387 O O . LEU A 1 170 ? 20.760 -2.406 -39.443 1.00 54.12 170 LEU A O 1
ATOM 1391 N N . THR A 1 171 ? 21.564 -0.530 -38.504 1.00 57.62 171 THR A N 1
ATOM 1392 C CA . THR A 1 171 ? 21.314 0.339 -39.669 1.00 57.62 171 THR A CA 1
ATOM 1393 C C . THR A 1 171 ? 22.586 0.810 -40.371 1.00 57.62 171 THR A C 1
ATOM 1395 O O . THR A 1 171 ? 22.505 1.557 -41.344 1.00 57.62 171 THR A O 1
ATOM 1398 N N . GLY A 1 172 ? 23.773 0.423 -39.889 1.00 60.41 172 GLY A N 1
ATOM 1399 C CA . GLY A 1 172 ? 25.045 0.994 -40.354 1.00 60.41 172 GLY A CA 1
ATOM 1400 C C . GLY A 1 172 ? 25.363 2.378 -39.768 1.00 60.41 172 GLY A C 1
ATOM 1401 O O . GLY A 1 172 ? 26.498 2.838 -39.879 1.00 60.41 172 GLY A O 1
ATOM 1402 N N . TYR A 1 173 ? 24.400 3.022 -39.097 1.00 65.44 173 TYR A N 1
ATOM 1403 C CA . TYR A 1 173 ? 24.549 4.345 -38.496 1.00 65.44 173 TYR A CA 1
ATOM 1404 C C . TYR A 1 173 ? 24.425 4.250 -36.974 1.00 65.44 173 TYR A C 1
ATOM 1406 O O . TYR A 1 173 ? 23.312 4.298 -36.444 1.00 65.44 173 TYR A O 1
ATOM 1414 N N . PRO A 1 174 ? 25.552 4.177 -36.240 1.00 62.12 174 PRO A N 1
ATOM 1415 C CA . PRO A 1 174 ? 25.526 3.958 -34.797 1.00 62.12 174 PRO A CA 1
ATOM 1416 C C . PRO A 1 174 ? 24.666 5.004 -34.077 1.00 62.12 174 PRO A C 1
ATOM 1418 O O . PRO A 1 174 ? 23.866 4.649 -33.227 1.00 62.12 174 PRO A O 1
ATOM 1421 N N . ILE A 1 175 ? 24.714 6.274 -34.484 1.00 64.44 175 ILE A N 1
ATOM 1422 C CA . ILE A 1 175 ? 23.938 7.355 -33.850 1.00 64.44 175 ILE A CA 1
ATOM 1423 C C . ILE A 1 175 ? 22.415 7.130 -33.954 1.00 64.44 175 ILE A C 1
ATOM 1425 O O . ILE A 1 175 ? 21.686 7.415 -33.002 1.00 64.44 175 ILE A O 1
ATOM 1429 N N . LEU A 1 176 ? 21.922 6.615 -35.086 1.00 61.50 176 LEU A N 1
ATOM 1430 C CA . LEU A 1 176 ? 20.491 6.356 -35.288 1.00 61.50 176 LEU A CA 1
ATOM 1431 C C . LEU A 1 176 ? 20.025 5.147 -34.475 1.00 61.50 176 LEU A C 1
ATOM 1433 O O . LEU A 1 176 ? 18.965 5.206 -33.850 1.00 61.50 176 LEU A O 1
ATOM 1437 N N . ASP A 1 177 ? 20.849 4.103 -34.400 1.00 57.94 177 ASP A N 1
ATOM 1438 C CA . ASP A 1 177 ? 20.566 2.931 -33.571 1.00 57.94 177 ASP A CA 1
ATOM 1439 C C . ASP A 1 177 ? 20.543 3.301 -32.075 1.00 57.94 177 ASP A C 1
ATOM 1441 O O . ASP A 1 177 ? 19.669 2.842 -31.337 1.00 57.94 177 ASP A O 1
ATOM 1445 N N . TRP A 1 178 ? 21.418 4.210 -31.622 1.00 62.00 178 TRP A N 1
ATOM 1446 C CA . TRP A 1 178 ? 21.402 4.716 -30.241 1.00 62.00 178 TRP A CA 1
ATOM 1447 C C . TRP A 1 178 ? 20.126 5.482 -29.925 1.00 62.00 178 TRP A C 1
ATOM 1449 O O . TRP A 1 178 ? 19.526 5.278 -28.867 1.00 62.00 178 TRP A O 1
ATOM 1459 N N . ALA A 1 179 ? 19.720 6.372 -30.833 1.00 61.94 179 ALA A N 1
ATOM 1460 C CA . ALA A 1 179 ? 18.490 7.125 -30.673 1.00 61.94 179 ALA A CA 1
ATOM 1461 C C . ALA A 1 179 ? 17.307 6.158 -30.590 1.00 61.94 179 ALA A C 1
ATOM 1463 O O . ALA A 1 179 ? 16.476 6.295 -29.701 1.00 61.94 179 ALA A O 1
ATOM 1464 N N . PHE A 1 180 ? 17.266 5.124 -31.430 1.00 65.88 180 PHE A N 1
ATOM 1465 C CA . PHE A 1 180 ? 16.157 4.179 -31.444 1.00 65.88 180 PHE A CA 1
ATOM 1466 C C . PHE A 1 180 ? 16.087 3.310 -30.178 1.00 65.88 180 PHE A C 1
ATOM 1468 O O . PHE A 1 180 ? 15.028 3.226 -29.550 1.00 65.88 180 PHE A O 1
ATOM 1475 N N . TYR A 1 181 ? 17.198 2.706 -29.740 1.00 62.72 181 TYR A N 1
ATOM 1476 C CA . TYR A 1 181 ? 17.223 1.876 -28.526 1.00 62.72 181 TYR A CA 1
ATOM 1477 C C . TYR A 1 181 ? 17.044 2.691 -27.244 1.00 62.72 181 TYR A C 1
ATOM 1479 O O . TYR A 1 181 ? 16.287 2.288 -26.357 1.00 62.72 181 TYR A O 1
ATOM 1487 N N . GLY A 1 182 ? 17.693 3.853 -27.150 1.00 62.66 182 GLY A N 1
ATOM 1488 C CA . GLY A 1 182 ? 17.558 4.749 -26.004 1.00 62.66 182 GLY A CA 1
ATOM 1489 C C . GLY A 1 182 ? 16.143 5.316 -25.884 1.00 62.66 182 GLY A C 1
ATOM 1490 O O . GLY A 1 182 ? 15.563 5.301 -24.797 1.00 62.66 182 GLY A O 1
ATOM 1491 N N . VAL A 1 183 ? 15.548 5.754 -27.001 1.00 64.75 183 VAL A N 1
ATOM 1492 C CA . VAL A 1 183 ? 14.186 6.307 -27.022 1.00 64.75 183 VAL A CA 1
ATOM 1493 C C . VAL A 1 183 ? 13.145 5.218 -26.778 1.00 64.75 183 VAL A C 1
ATOM 1495 O O . VAL A 1 183 ? 12.262 5.428 -25.955 1.00 64.75 183 V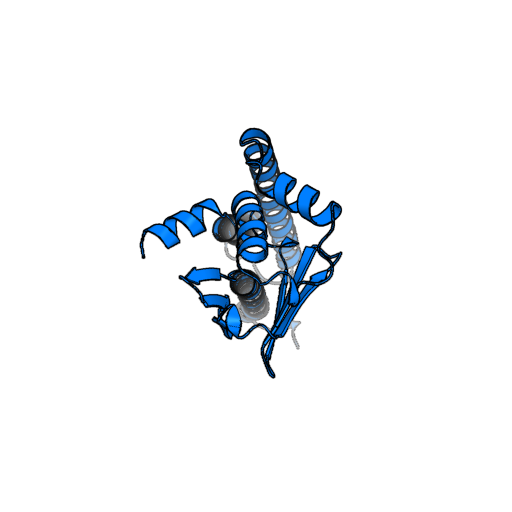AL A O 1
ATOM 1498 N N . SER A 1 184 ? 13.247 4.044 -27.407 1.00 65.12 184 SER A N 1
ATOM 1499 C CA . SER A 1 184 ? 12.284 2.950 -27.182 1.00 65.12 184 SER A CA 1
ATOM 1500 C C . SER A 1 184 ? 12.313 2.435 -25.740 1.00 65.12 184 SER A C 1
ATOM 1502 O O . SER A 1 184 ? 11.260 2.305 -25.112 1.00 65.12 184 SER A O 1
ATOM 1504 N N . SER A 1 185 ? 13.507 2.232 -25.175 1.00 62.34 185 SER A N 1
ATOM 1505 C CA . SER A 1 185 ? 13.673 1.823 -23.774 1.00 62.34 185 SER A CA 1
ATOM 1506 C C . SER A 1 185 ? 13.183 2.909 -22.816 1.00 62.34 185 SER A C 1
ATOM 1508 O O . SER A 1 185 ? 12.470 2.612 -21.857 1.00 62.34 185 SER A O 1
ATOM 1510 N N . GLY A 1 186 ? 13.503 4.177 -23.098 1.00 64.25 186 GLY A N 1
ATOM 1511 C CA . GLY A 1 186 ? 13.033 5.327 -22.329 1.00 64.25 186 GLY A CA 1
ATOM 1512 C C . GLY A 1 186 ? 11.509 5.451 -22.343 1.00 64.25 186 GLY A C 1
ATOM 1513 O O . GLY A 1 186 ? 10.902 5.565 -21.283 1.00 64.25 186 GLY A O 1
ATOM 1514 N N . ILE A 1 187 ? 10.876 5.341 -23.516 1.00 67.88 187 ILE A N 1
ATOM 1515 C CA . ILE A 1 187 ? 9.414 5.361 -23.663 1.00 67.88 187 ILE A CA 1
ATOM 1516 C C . ILE A 1 187 ? 8.784 4.202 -22.892 1.00 67.88 187 ILE A C 1
ATOM 1518 O O . ILE A 1 187 ? 7.837 4.432 -22.143 1.00 67.88 187 ILE A O 1
ATOM 1522 N N . GLY A 1 188 ? 9.313 2.981 -23.018 1.00 65.31 188 GLY A N 1
ATOM 1523 C CA . GLY A 1 188 ? 8.793 1.813 -22.304 1.00 65.31 188 GLY A CA 1
ATOM 1524 C C . GLY A 1 188 ? 8.851 1.982 -20.784 1.00 65.31 188 GLY A C 1
ATOM 1525 O O . GLY A 1 188 ? 7.868 1.734 -20.085 1.00 65.31 188 GLY A O 1
ATOM 1526 N N . LEU A 1 189 ? 9.972 2.486 -20.267 1.00 64.12 189 LEU A N 1
ATOM 1527 C CA . LEU A 1 189 ? 10.180 2.687 -18.833 1.00 64.12 189 LEU A CA 1
ATOM 1528 C C . LEU A 1 189 ? 9.354 3.870 -18.302 1.00 64.12 189 LEU A C 1
ATOM 1530 O O . LEU A 1 189 ? 8.746 3.775 -17.235 1.00 64.12 189 LEU A O 1
ATOM 1534 N N . THR A 1 190 ? 9.245 4.963 -19.062 1.00 66.38 190 THR A N 1
ATOM 1535 C CA . THR A 1 190 ? 8.367 6.090 -18.723 1.00 66.38 190 THR A CA 1
ATOM 1536 C C . THR A 1 190 ? 6.896 5.686 -18.761 1.00 66.38 190 THR A C 1
ATOM 1538 O O . THR A 1 190 ? 6.173 6.031 -17.832 1.00 66.38 190 THR A O 1
ATOM 1541 N N . ALA A 1 191 ? 6.449 4.926 -19.762 1.00 67.81 191 ALA A N 1
ATOM 1542 C CA . ALA A 1 191 ? 5.082 4.412 -19.837 1.00 67.81 191 ALA A CA 1
ATOM 1543 C C . ALA A 1 191 ? 4.779 3.461 -18.671 1.00 67.81 191 ALA A C 1
ATOM 1545 O O . ALA A 1 191 ? 3.726 3.571 -18.046 1.00 67.81 191 ALA A O 1
ATOM 1546 N N . MET A 1 192 ? 5.729 2.593 -18.310 1.00 67.88 192 MET A N 1
ATOM 1547 C CA . MET A 1 192 ? 5.615 1.710 -17.150 1.00 67.88 192 MET A CA 1
ATOM 1548 C C . MET A 1 192 ? 5.482 2.508 -15.846 1.00 67.88 192 MET A C 1
ATOM 1550 O O . MET A 1 192 ? 4.565 2.262 -15.063 1.00 67.88 192 MET A O 1
ATOM 1554 N N . LEU A 1 193 ? 6.354 3.494 -15.610 1.00 66.50 193 LEU A N 1
ATOM 1555 C CA . LEU A 1 193 ? 6.297 4.333 -14.410 1.00 66.50 193 LEU A CA 1
ATOM 1556 C C . LEU A 1 193 ? 5.075 5.269 -14.390 1.00 66.50 193 LEU A C 1
ATOM 1558 O O . LEU A 1 193 ? 4.499 5.517 -13.330 1.00 66.50 193 LEU A O 1
ATOM 1562 N N . ALA A 1 194 ? 4.629 5.754 -15.547 1.00 65.81 194 ALA A N 1
ATOM 1563 C CA . ALA A 1 194 ? 3.381 6.496 -15.679 1.00 65.81 194 ALA A CA 1
ATOM 1564 C C . ALA A 1 194 ? 2.179 5.600 -15.342 1.00 65.81 194 ALA A C 1
ATOM 1566 O O . ALA A 1 194 ? 1.344 5.993 -14.533 1.00 65.81 194 ALA A O 1
ATOM 1567 N N . GLY A 1 195 ? 2.140 4.367 -15.854 1.00 66.12 195 GLY A N 1
ATOM 1568 C CA . GLY A 1 195 ? 1.126 3.369 -15.507 1.00 66.12 195 GLY A CA 1
ATOM 1569 C C . GLY A 1 195 ? 1.135 3.013 -14.017 1.00 66.12 195 GLY A C 1
ATOM 1570 O O . GLY A 1 195 ? 0.085 2.921 -13.388 1.00 66.12 195 GLY A O 1
ATOM 1571 N N . LEU A 1 196 ? 2.315 2.906 -13.406 1.00 64.94 196 LEU A N 1
ATOM 1572 C CA . LEU A 1 196 ? 2.481 2.737 -11.960 1.00 64.94 196 LEU A CA 1
ATOM 1573 C C . LEU A 1 196 ? 1.885 3.890 -11.165 1.00 64.94 196 LEU A C 1
ATOM 1575 O O . LEU A 1 196 ? 1.090 3.671 -10.258 1.00 64.94 196 LEU A O 1
ATOM 1579 N N . THR A 1 197 ? 2.242 5.123 -11.516 1.00 67.81 197 THR A N 1
ATOM 1580 C CA . THR A 1 197 ? 1.704 6.299 -10.823 1.00 67.81 197 THR A CA 1
ATOM 1581 C C . THR A 1 197 ? 0.194 6.435 -11.024 1.00 67.81 197 THR A C 1
ATOM 1583 O O . THR A 1 197 ? -0.505 6.800 -10.081 1.00 67.81 197 THR A O 1
ATOM 1586 N N . TRP A 1 198 ? -0.317 6.077 -12.205 1.00 66.25 198 TRP A N 1
ATOM 1587 C CA . TRP A 1 198 ? -1.740 6.097 -12.543 1.00 66.25 198 TRP A CA 1
ATOM 1588 C C . TRP A 1 198 ? -2.552 5.014 -11.819 1.00 66.25 198 TRP A C 1
ATOM 1590 O O . TRP A 1 198 ? -3.586 5.319 -11.239 1.00 66.25 198 TRP A O 1
ATOM 1600 N N . THR A 1 199 ? -2.065 3.774 -11.750 1.00 63.09 199 THR A N 1
ATOM 1601 C CA . THR A 1 199 ? -2.726 2.686 -10.994 1.00 63.09 199 THR A CA 1
ATOM 1602 C C . THR A 1 199 ? -2.717 2.921 -9.481 1.00 63.09 199 THR A C 1
ATOM 1604 O O . THR A 1 199 ? -3.604 2.448 -8.766 1.00 63.09 199 THR A O 1
ATOM 1607 N N . THR A 1 200 ? -1.737 3.676 -8.978 1.00 62.66 200 THR A N 1
ATOM 1608 C CA . THR A 1 200 ? -1.719 4.140 -7.584 1.00 62.66 200 THR A CA 1
ATOM 1609 C C . THR A 1 200 ? -2.537 5.407 -7.340 1.00 62.66 200 THR A C 1
ATOM 1611 O O . THR A 1 200 ? -2.586 5.858 -6.196 1.00 62.66 200 THR A O 1
ATOM 1614 N N . ASP A 1 201 ? -3.150 6.003 -8.370 1.00 60.38 201 ASP A N 1
ATOM 1615 C CA . ASP A 1 201 ? -3.963 7.210 -8.219 1.00 60.38 201 ASP A CA 1
ATOM 1616 C C . ASP A 1 201 ? -5.325 6.859 -7.588 1.00 60.38 201 ASP A C 1
ATOM 1618 O O . ASP A 1 201 ? -6.103 6.113 -8.191 1.00 60.38 201 ASP A O 1
ATOM 1622 N N . PRO A 1 202 ? -5.650 7.390 -6.394 1.00 56.50 202 PRO A N 1
ATOM 1623 C CA . PRO A 1 202 ? -6.915 7.105 -5.719 1.00 56.50 202 PRO A CA 1
ATOM 1624 C C . PRO A 1 202 ? -8.142 7.482 -6.554 1.00 56.50 202 PRO A C 1
ATOM 1626 O O . PRO A 1 202 ? -9.127 6.759 -6.538 1.00 56.50 202 PRO A O 1
ATOM 1629 N N . GLU A 1 203 ? -8.066 8.566 -7.338 1.00 58.00 203 GLU A N 1
ATOM 1630 C CA . GLU A 1 203 ? -9.190 9.022 -8.176 1.00 58.00 203 GLU A CA 1
ATOM 1631 C C . GLU A 1 203 ? -9.550 7.996 -9.254 1.00 58.00 203 GLU A C 1
ATOM 1633 O O . GLU A 1 203 ? -10.719 7.822 -9.596 1.00 58.00 203 GLU A O 1
ATOM 1638 N N . HIS A 1 204 ? -8.549 7.280 -9.772 1.00 56.47 204 HIS A N 1
ATOM 1639 C CA . HIS A 1 204 ? -8.801 6.248 -10.760 1.00 56.47 204 HIS A CA 1
ATOM 1640 C C . HIS A 1 204 ? -9.414 4.995 -10.117 1.00 56.47 204 HIS A C 1
ATOM 1642 O O . HIS A 1 204 ? -10.336 4.404 -10.679 1.00 56.47 204 HIS A O 1
ATOM 1648 N N . GLN A 1 205 ? -8.985 4.641 -8.902 1.00 54.31 205 GLN A N 1
ATOM 1649 C CA . GLN A 1 205 ? -9.591 3.547 -8.137 1.00 54.31 205 GLN A CA 1
ATOM 1650 C C . GLN A 1 205 ? -11.049 3.839 -7.757 1.00 54.31 205 GLN A C 1
ATOM 1652 O O . GLN A 1 205 ? -11.881 2.940 -7.868 1.00 54.31 205 GLN A O 1
ATOM 1657 N N . ASP A 1 206 ? -11.365 5.086 -7.400 1.00 50.47 206 ASP A N 1
ATOM 1658 C CA . ASP A 1 206 ? -12.732 5.526 -7.098 1.00 50.47 206 ASP A CA 1
ATOM 1659 C C . ASP A 1 206 ? -13.625 5.485 -8.357 1.00 50.47 206 ASP A C 1
ATOM 1661 O O . ASP A 1 206 ? -14.780 5.072 -8.288 1.00 50.47 206 ASP A O 1
ATOM 1665 N N . SER A 1 207 ? -13.088 5.831 -9.538 1.00 49.53 207 SER A N 1
ATOM 1666 C CA . SER A 1 207 ? -13.838 5.740 -10.804 1.00 49.53 207 SER A CA 1
ATOM 1667 C C . SER A 1 207 ? -14.182 4.303 -11.208 1.00 49.53 207 SER A C 1
ATOM 1669 O O . SER A 1 207 ? -15.281 4.060 -11.693 1.00 49.53 207 SER A O 1
ATOM 1671 N N . ILE A 1 208 ? -13.279 3.349 -10.954 1.00 51.97 208 ILE A N 1
ATOM 1672 C CA . ILE A 1 208 ? -13.527 1.920 -11.192 1.00 51.97 208 ILE A CA 1
ATOM 1673 C C . ILE A 1 208 ? -14.544 1.386 -10.177 1.00 51.97 208 ILE A C 1
ATOM 1675 O O . ILE A 1 208 ? -15.416 0.608 -10.543 1.00 51.97 208 ILE A O 1
ATOM 1679 N N . ALA A 1 209 ? -14.454 1.811 -8.913 1.00 51.81 209 ALA A N 1
ATOM 1680 C CA . ALA A 1 209 ? -15.369 1.373 -7.862 1.00 51.81 209 ALA A CA 1
ATOM 1681 C C . ALA A 1 209 ? -16.821 1.836 -8.081 1.00 51.81 209 ALA A C 1
ATOM 1683 O O . ALA A 1 209 ? -17.729 1.155 -7.628 1.00 51.81 209 ALA A O 1
ATOM 1684 N N . ASN A 1 210 ? -17.039 2.953 -8.781 1.00 45.75 210 ASN A N 1
ATOM 1685 C CA . ASN A 1 210 ? -18.375 3.469 -9.104 1.00 45.75 210 ASN A CA 1
ATOM 1686 C C . ASN A 1 210 ? -18.964 2.906 -10.416 1.00 45.75 210 ASN A C 1
ATOM 1688 O O . ASN A 1 210 ? -20.074 3.282 -10.788 1.00 45.75 210 ASN A O 1
ATOM 1692 N N . MET A 1 211 ? -18.213 2.074 -11.148 1.00 43.34 211 MET A N 1
ATOM 1693 C CA . MET A 1 211 ? -18.676 1.392 -12.368 1.00 43.34 211 MET A CA 1
ATOM 1694 C C . MET A 1 211 ? -19.113 -0.064 -12.117 1.00 43.34 211 MET A C 1
ATOM 1696 O O . MET A 1 211 ? -19.693 -0.667 -13.020 1.00 43.34 211 MET A O 1
ATOM 1700 N N . GLU A 1 212 ? -18.822 -0.618 -10.932 1.00 42.62 212 GLU A N 1
ATOM 1701 C CA . GLU A 1 212 ? -19.308 -1.925 -10.445 1.00 42.62 212 GLU A CA 1
ATOM 1702 C C . GLU A 1 212 ? -20.597 -1.756 -9.628 1.00 42.62 212 GLU A C 1
ATOM 1704 O O . GLU A 1 212 ? -21.487 -2.625 -9.771 1.00 42.62 212 GLU A O 1
#

pLDDT: mean 73.39, std 13.31, range [42.62, 96.06]

Radius of gyration: 24.7 Å; chains: 1; bounding box: 58×42×66 Å